Protein AF-A0A3D3FEM1-F1 (afdb_monomer)

Sequence (215 aa):
GINGALLLDIAKNPEIVFGANADDYVFHIENMTPINNKPHYVISFLPRPGIPDILFRGKIYLDAASLAFARMEFNMNVEKRDDAVAIFIKRKPPKMKAQVDHALYVVDFIEDNGKWYFNHSRTEVAFRVRWTNRFFGLFATTYTIGSEIAVTDRYTDDIVKFPRKERIRSTDVIAERVDYFQNPDFWGEYNVIEPDAEITNAISRLSEKLRRRNE

Foldseek 3Di:
DVVVQVCVPCVVNVCVAQNPPVPQKDKDFDDWDDDPNFIWTKIWMDGDPPDPDWHKTWIFTAGPPLRDTAKTKMWTPQDPPQCVCVVPPVDDDPQKRKGKHIKIKMWGWDDDPNDIDTFKMKIKTKMWIAGNDPPRRVDIDIDMDIDMDGDLDDDPPPDDDDDPVPDDDPPDDPDDDCVLVPDPPSQPPDQDDDPPDDVVVSSVVSVVVVVVVVD

pLDDT: mean 81.02, std 16.91, range [37.72, 98.38]

Radius of gyration: 20.59 Å; Cα contacts (8 Å, |Δi|>4): 330; chains: 1; bounding box: 52×49×52 Å

Structure (mmCIF, N/CA/C/O backbone):
data_AF-A0A3D3FEM1-F1
#
_entry.id   AF-A0A3D3FEM1-F1
#
loop_
_atom_site.group_PDB
_atom_site.id
_atom_site.type_symbol
_atom_site.label_atom_id
_atom_site.label_alt_id
_atom_site.label_comp_id
_atom_site.label_asym_id
_atom_site.label_entity_id
_atom_site.label_seq_id
_atom_site.pdbx_PDB_ins_code
_atom_site.Cartn_x
_atom_site.Cartn_y
_atom_site.Cartn_z
_atom_site.occupancy
_atom_site.B_iso_or_equiv
_atom_site.auth_seq_id
_atom_site.auth_comp_id
_atom_site.auth_asym_id
_atom_site.auth_atom_id
_atom_site.pdbx_PDB_model_num
ATOM 1 N N . GLY A 1 1 ? 4.681 4.453 9.508 1.00 59.88 1 GLY A N 1
ATOM 2 C CA . GLY A 1 1 ? 6.066 4.647 9.992 1.00 59.88 1 GLY A CA 1
ATOM 3 C C . GLY A 1 1 ? 7.033 3.962 9.045 1.00 59.88 1 GLY A C 1
ATOM 4 O O . GLY A 1 1 ? 6.598 3.057 8.344 1.00 59.88 1 GLY A O 1
ATOM 5 N N . ILE A 1 2 ? 8.311 4.357 9.030 1.00 65.94 2 ILE A N 1
ATOM 6 C CA . ILE A 1 2 ? 9.281 4.016 7.962 1.00 65.94 2 ILE A CA 1
ATOM 7 C C . ILE A 1 2 ? 9.399 2.507 7.695 1.00 65.94 2 ILE A C 1
ATOM 9 O O . ILE A 1 2 ? 9.281 2.081 6.552 1.00 65.94 2 ILE A O 1
ATOM 13 N N . ASN A 1 3 ? 9.529 1.676 8.737 1.00 70.81 3 ASN A N 1
ATOM 14 C CA . ASN A 1 3 ? 9.574 0.215 8.560 1.00 70.81 3 ASN A CA 1
ATOM 15 C C . ASN A 1 3 ? 8.307 -0.338 7.897 1.00 70.81 3 ASN A C 1
ATOM 17 O O . ASN A 1 3 ? 8.396 -1.205 7.038 1.00 70.81 3 ASN A O 1
ATOM 21 N N . GLY A 1 4 ? 7.134 0.179 8.272 1.00 72.88 4 GLY A N 1
ATOM 22 C CA . GLY A 1 4 ? 5.869 -0.222 7.660 1.00 72.88 4 GLY A CA 1
ATOM 23 C C . GLY A 1 4 ? 5.801 0.143 6.179 1.00 72.88 4 GLY A C 1
ATOM 24 O O . GLY A 1 4 ? 5.260 -0.627 5.406 1.00 72.88 4 GLY A O 1
ATOM 25 N N . ALA A 1 5 ? 6.398 1.264 5.775 1.00 72.69 5 ALA A N 1
ATOM 26 C CA . ALA A 1 5 ? 6.446 1.676 4.377 1.00 72.69 5 ALA A CA 1
ATOM 27 C C . ALA A 1 5 ? 7.452 0.858 3.540 1.00 72.69 5 ALA A C 1
ATOM 29 O O . ALA A 1 5 ? 7.191 0.620 2.366 1.00 72.69 5 ALA A O 1
ATOM 30 N N . LEU A 1 6 ? 8.549 0.368 4.136 1.00 75.94 6 LEU A N 1
ATOM 31 C CA . LEU A 1 6 ? 9.483 -0.564 3.478 1.00 75.94 6 LEU A CA 1
ATOM 32 C C . LEU A 1 6 ? 8.897 -1.969 3.301 1.00 75.94 6 LEU A C 1
ATOM 34 O O . LEU A 1 6 ? 9.187 -2.640 2.315 1.00 75.94 6 LEU A O 1
ATOM 38 N N . LEU A 1 7 ? 8.060 -2.407 4.243 1.00 83.38 7 LEU A N 1
ATOM 39 C CA . LEU A 1 7 ? 7.304 -3.654 4.121 1.00 83.38 7 LEU A CA 1
ATOM 40 C C . LEU A 1 7 ? 6.319 -3.623 2.939 1.00 83.38 7 LEU A C 1
ATOM 42 O O . LEU A 1 7 ? 5.929 -4.671 2.444 1.00 83.38 7 LEU A O 1
ATOM 46 N N . LEU A 1 8 ? 5.965 -2.440 2.427 1.00 85.69 8 LEU A N 1
ATOM 47 C CA . LEU A 1 8 ? 5.147 -2.307 1.219 1.00 85.69 8 LEU A CA 1
ATOM 48 C C . LEU A 1 8 ? 5.923 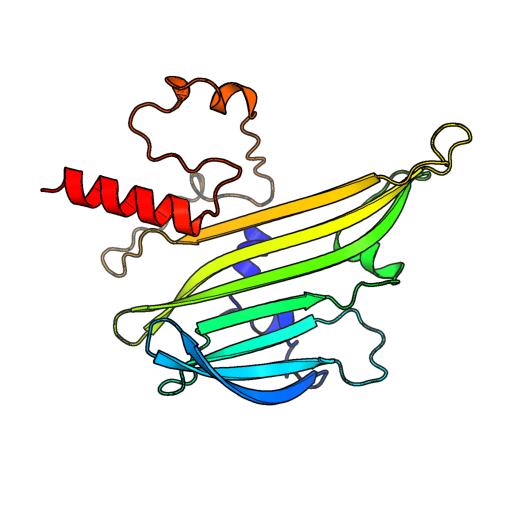-2.552 -0.082 1.00 85.69 8 LEU A C 1
ATOM 50 O O . LEU A 1 8 ? 5.333 -2.442 -1.151 1.00 85.69 8 LEU A O 1
ATOM 54 N N . ASP A 1 9 ? 7.212 -2.904 -0.037 1.00 89.81 9 ASP A N 1
ATOM 55 C CA . ASP A 1 9 ? 7.901 -3.486 -1.194 1.00 89.81 9 ASP A CA 1
ATOM 56 C C . ASP A 1 9 ? 7.330 -4.891 -1.464 1.00 89.81 9 ASP A C 1
ATOM 58 O O . ASP A 1 9 ? 7.907 -5.911 -1.081 1.00 89.81 9 ASP A O 1
ATOM 62 N N . ILE A 1 10 ? 6.147 -4.927 -2.083 1.00 89.19 10 ILE A N 1
ATOM 63 C CA . ILE A 1 10 ? 5.350 -6.131 -2.355 1.00 89.19 10 ILE A CA 1
ATOM 64 C C . ILE A 1 10 ? 6.045 -7.106 -3.306 1.00 89.19 10 ILE A C 1
ATOM 66 O O . ILE A 1 10 ? 5.715 -8.285 -3.313 1.00 89.19 10 ILE A O 1
ATOM 70 N N . ALA A 1 11 ? 7.016 -6.639 -4.095 1.00 89.56 11 ALA A N 1
ATOM 71 C CA . ALA A 1 11 ? 7.815 -7.517 -4.938 1.00 89.56 11 ALA A CA 1
ATOM 72 C C . ALA A 1 11 ? 8.767 -8.370 -4.086 1.00 89.56 11 ALA A C 1
ATOM 74 O O . ALA A 1 11 ? 9.062 -9.508 -4.442 1.00 89.56 11 ALA A O 1
ATOM 75 N N . LYS A 1 12 ? 9.234 -7.831 -2.950 1.00 91.06 12 LYS A N 1
ATOM 76 C CA . LYS A 1 12 ? 10.070 -8.557 -1.983 1.00 91.06 12 LYS A CA 1
ATOM 77 C C . LYS A 1 12 ? 9.274 -9.257 -0.888 1.00 91.06 12 LYS A C 1
ATOM 79 O O . LYS A 1 12 ? 9.750 -10.268 -0.387 1.00 91.06 12 LYS A O 1
ATOM 84 N N . ASN A 1 13 ? 8.124 -8.705 -0.508 1.00 91.88 13 ASN A N 1
ATOM 85 C CA . ASN A 1 13 ? 7.301 -9.191 0.602 1.00 91.88 13 ASN A CA 1
ATOM 86 C C . ASN A 1 13 ? 5.832 -9.385 0.162 1.00 91.88 13 ASN A C 1
ATOM 88 O O . ASN A 1 13 ? 4.927 -8.754 0.724 1.00 91.88 13 ASN A O 1
ATOM 92 N N . PRO A 1 14 ? 5.557 -10.189 -0.884 1.00 91.25 14 PRO A N 1
ATOM 93 C CA . PRO A 1 14 ? 4.197 -10.371 -1.399 1.00 91.25 14 PRO A CA 1
ATOM 94 C C . PRO A 1 14 ? 3.241 -10.952 -0.348 1.00 91.25 14 PRO A C 1
ATOM 96 O O . PRO A 1 14 ? 2.045 -10.656 -0.361 1.00 91.25 14 PRO A O 1
ATOM 99 N N . GLU A 1 15 ? 3.767 -11.728 0.600 1.00 92.56 15 GLU A N 1
ATOM 100 C CA . GLU A 1 15 ? 3.014 -12.379 1.666 1.00 92.56 15 GLU A CA 1
ATOM 101 C C . GLU A 1 15 ? 2.330 -11.403 2.622 1.00 92.56 15 GLU A C 1
ATOM 103 O O . GLU A 1 15 ? 1.349 -11.760 3.271 1.00 92.56 15 GLU A O 1
ATOM 108 N N . ILE A 1 16 ? 2.805 -10.158 2.678 1.00 90.75 16 ILE A N 1
ATOM 109 C CA . ILE A 1 16 ? 2.207 -9.112 3.510 1.00 90.75 16 ILE A CA 1
ATOM 110 C C . ILE A 1 16 ? 0.810 -8.755 3.020 1.00 90.75 16 ILE A C 1
ATOM 112 O O . ILE A 1 16 ? -0.049 -8.424 3.833 1.00 90.75 16 ILE A O 1
ATOM 116 N N . VAL A 1 17 ? 0.572 -8.845 1.709 1.00 93.50 17 VAL A N 1
ATOM 117 C CA . VAL A 1 17 ? -0.737 -8.564 1.113 1.00 93.50 17 VAL A CA 1
ATOM 118 C C . VAL A 1 17 ? -1.482 -9.861 0.818 1.00 93.50 17 VAL A C 1
ATOM 120 O O . VAL A 1 17 ? -2.661 -9.989 1.149 1.00 93.50 17 VAL A O 1
ATOM 123 N N . PHE A 1 18 ? -0.800 -10.838 0.227 1.00 94.69 18 PHE A N 1
ATOM 124 C CA . PHE A 1 18 ? -1.445 -12.019 -0.341 1.00 94.69 18 PHE A CA 1
ATOM 125 C C . PHE A 1 18 ? -1.350 -13.277 0.535 1.00 94.69 18 PHE A C 1
ATOM 127 O O . PHE A 1 18 ? -1.898 -14.315 0.171 1.00 94.69 18 PHE A O 1
ATOM 134 N N . GLY A 1 19 ? -0.672 -13.225 1.684 1.00 92.06 19 GLY A N 1
ATOM 135 C CA . GLY A 1 19 ? -0.330 -14.436 2.430 1.00 92.06 19 GLY A CA 1
ATOM 136 C C . GLY A 1 19 ? 0.605 -15.351 1.628 1.00 92.06 19 GLY A C 1
ATOM 137 O O . GLY A 1 19 ? 1.199 -14.941 0.636 1.00 92.06 19 GLY A O 1
ATOM 138 N N . ALA A 1 20 ? 0.751 -16.608 2.047 1.00 90.06 20 ALA A N 1
ATOM 139 C CA . ALA A 1 20 ? 1.730 -17.513 1.435 1.00 90.06 20 ALA A CA 1
ATOM 140 C C . ALA A 1 20 ? 1.455 -17.805 -0.054 1.00 90.06 20 ALA A C 1
ATOM 142 O O . ALA A 1 20 ? 2.392 -17.866 -0.844 1.00 90.06 20 ALA A O 1
ATOM 143 N N . ASN A 1 21 ? 0.179 -17.969 -0.425 1.00 89.94 21 ASN A N 1
ATOM 144 C CA . ASN A 1 21 ? -0.216 -18.491 -1.740 1.00 89.94 21 ASN A CA 1
ATOM 145 C C . ASN A 1 21 ? -1.286 -17.658 -2.465 1.00 89.94 21 ASN A C 1
ATOM 147 O O . ASN A 1 21 ? -1.692 -18.031 -3.560 1.00 89.94 21 ASN A O 1
ATOM 151 N N . ALA A 1 22 ? -1.787 -16.567 -1.874 1.00 94.62 22 ALA A N 1
ATOM 152 C CA . ALA A 1 22 ? -2.936 -15.814 -2.395 1.00 94.62 22 ALA A CA 1
ATOM 153 C C . ALA A 1 22 ? -4.264 -16.598 -2.490 1.00 94.62 22 ALA A C 1
ATOM 155 O O . ALA A 1 22 ? -5.207 -16.128 -3.129 1.00 94.62 22 ALA A O 1
ATOM 156 N N . ASP A 1 23 ? -4.373 -17.754 -1.826 1.00 95.00 23 ASP A N 1
ATOM 157 C CA . ASP A 1 23 ? -5.547 -18.642 -1.888 1.00 95.00 23 ASP A CA 1
ATOM 158 C C . ASP A 1 23 ? -6.842 -17.957 -1.415 1.00 95.00 23 ASP A C 1
ATOM 160 O O . ASP A 1 23 ? -7.931 -18.252 -1.914 1.00 95.00 23 ASP A O 1
ATOM 164 N N . ASP A 1 24 ? -6.712 -16.982 -0.517 1.00 97.00 24 ASP A N 1
ATOM 165 C CA . ASP A 1 24 ? -7.804 -16.184 0.042 1.00 97.00 24 ASP A CA 1
ATOM 166 C C . ASP A 1 24 ? -8.407 -15.174 -0.944 1.00 97.00 24 ASP A C 1
ATOM 168 O O . ASP A 1 24 ? -9.416 -14.536 -0.639 1.00 97.00 24 ASP A O 1
ATOM 172 N N . TYR A 1 25 ? -7.830 -15.029 -2.140 1.00 97.75 25 TYR A N 1
ATOM 173 C CA . TYR A 1 25 ? -8.184 -13.985 -3.094 1.00 97.75 25 TYR A CA 1
ATOM 174 C C . TYR A 1 25 ? -8.784 -14.522 -4.394 1.00 97.75 25 TYR A C 1
ATOM 176 O O . TYR A 1 25 ? -8.511 -15.633 -4.855 1.00 97.75 25 TYR A O 1
ATOM 184 N N . VAL A 1 26 ? -9.613 -13.683 -5.011 1.00 97.88 26 VAL A N 1
ATO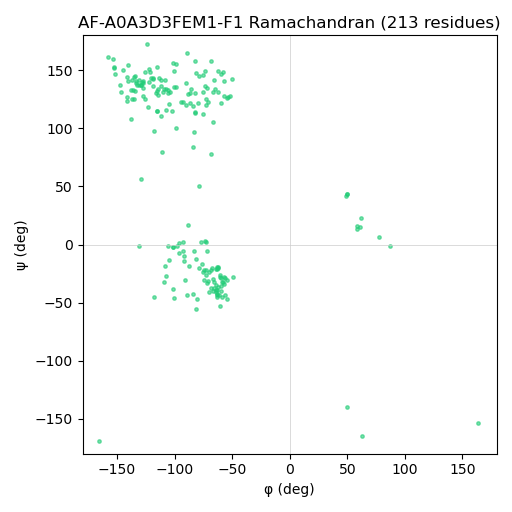M 185 C CA . VAL A 1 26 ? -10.036 -13.800 -6.408 1.00 97.88 26 VAL A CA 1
ATOM 186 C C . VAL A 1 26 ? -9.382 -12.672 -7.190 1.00 97.88 26 VAL A C 1
ATOM 188 O O . VAL A 1 26 ? -9.421 -11.525 -6.748 1.00 97.88 26 VAL A O 1
ATOM 191 N N . PHE A 1 27 ? -8.822 -13.003 -8.352 1.00 97.94 27 PHE A N 1
ATOM 192 C CA . PHE A 1 27 ? -8.173 -12.059 -9.257 1.00 97.94 27 PHE A CA 1
ATOM 193 C C . PHE A 1 27 ? -8.963 -11.930 -10.558 1.00 97.94 27 PHE A C 1
ATOM 195 O O . PHE A 1 27 ? -9.492 -12.921 -11.068 1.00 97.94 27 PHE A O 1
ATOM 202 N N . HIS A 1 28 ? -9.019 -10.723 -11.112 1.00 98.25 28 HIS A N 1
ATOM 203 C CA . HIS A 1 28 ? -9.692 -10.453 -12.376 1.00 98.25 28 HIS A CA 1
ATOM 204 C C . HIS A 1 28 ? -8.907 -9.439 -13.208 1.00 98.25 28 HIS A C 1
ATOM 206 O O . HIS A 1 28 ? -8.595 -8.355 -12.726 1.00 98.25 28 HIS A O 1
ATOM 212 N N . ILE A 1 29 ? -8.600 -9.780 -14.462 1.00 97.56 29 ILE A N 1
ATOM 213 C CA . ILE A 1 29 ? -8.031 -8.824 -15.419 1.00 97.56 29 ILE A CA 1
ATOM 214 C C . ILE A 1 29 ? -9.169 -7.911 -15.875 1.00 97.56 29 ILE A C 1
ATOM 216 O O . ILE A 1 29 ? -10.082 -8.365 -16.558 1.00 97.56 29 ILE A O 1
ATOM 220 N N . GLU A 1 30 ? -9.114 -6.638 -15.493 1.00 95.44 30 GLU A N 1
ATOM 221 C CA . GLU A 1 30 ? -10.141 -5.654 -15.832 1.00 95.44 30 GLU A CA 1
ATOM 222 C C . GLU A 1 30 ? -9.945 -5.111 -17.248 1.00 95.44 30 GLU A C 1
ATOM 224 O O . GLU A 1 30 ? -10.859 -5.137 -18.070 1.00 95.44 30 GLU A O 1
ATOM 229 N N . ASN A 1 31 ? -8.756 -4.574 -17.526 1.00 94.50 31 ASN A N 1
ATOM 230 C CA . ASN A 1 31 ? -8.418 -3.932 -18.792 1.00 94.50 31 ASN A CA 1
ATOM 231 C C . ASN A 1 31 ? -6.897 -3.739 -18.923 1.00 94.50 31 ASN A C 1
ATOM 233 O O . ASN A 1 31 ? -6.108 -4.279 -18.143 1.00 94.50 31 ASN A O 1
ATOM 237 N N . MET A 1 32 ? -6.495 -2.962 -19.931 1.00 95.25 32 MET A N 1
ATOM 238 C CA . MET A 1 32 ? -5.142 -2.439 -20.063 1.00 95.25 32 MET A CA 1
ATOM 239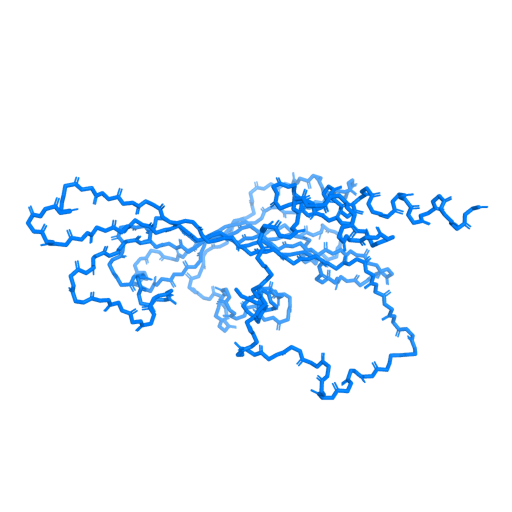 C C . MET A 1 32 ? -5.161 -0.912 -20.034 1.00 95.25 32 MET A C 1
ATOM 241 O O . MET A 1 32 ? -6.047 -0.290 -20.620 1.00 95.25 32 MET A O 1
ATOM 245 N N . THR A 1 33 ? -4.161 -0.315 -19.392 1.00 89.56 33 THR A N 1
ATOM 246 C CA . THR A 1 33 ? -3.997 1.139 -19.291 1.00 89.56 33 THR A CA 1
ATOM 247 C C . THR A 1 33 ? -2.546 1.541 -19.566 1.00 89.56 33 THR A C 1
ATOM 249 O O . THR A 1 33 ? -1.631 0.788 -19.219 1.00 89.56 33 THR A O 1
ATOM 252 N N . PRO A 1 34 ? -2.281 2.694 -20.203 1.00 84.88 34 PRO A N 1
ATOM 253 C CA . PRO A 1 34 ? -0.925 3.205 -20.319 1.00 84.88 34 PRO A CA 1
ATOM 254 C C . PRO A 1 34 ? -0.451 3.815 -18.990 1.00 84.88 34 PRO A C 1
ATOM 256 O O . PRO A 1 34 ? -1.127 4.662 -18.411 1.00 84.88 34 PRO A O 1
ATOM 259 N N . ILE A 1 35 ? 0.747 3.442 -18.540 1.00 83.00 35 ILE A N 1
ATOM 260 C CA . ILE A 1 35 ? 1.488 4.119 -17.462 1.00 83.00 35 ILE A CA 1
ATOM 261 C C . ILE A 1 35 ? 2.881 4.413 -18.013 1.00 83.00 35 ILE A C 1
ATOM 263 O O . ILE A 1 35 ? 3.521 3.526 -18.574 1.00 83.00 35 ILE A O 1
ATOM 267 N N . ASN A 1 36 ? 3.337 5.666 -17.918 1.00 77.75 36 ASN A N 1
ATOM 268 C CA . ASN A 1 36 ? 4.621 6.113 -18.481 1.00 77.75 36 ASN A CA 1
ATOM 269 C C . ASN A 1 36 ? 4.814 5.693 -19.954 1.00 77.75 36 ASN A C 1
ATOM 271 O O . ASN A 1 36 ? 5.872 5.204 -20.344 1.00 77.75 36 ASN A O 1
ATOM 275 N N . ASN A 1 37 ? 3.760 5.842 -20.767 1.00 82.56 37 ASN A N 1
ATOM 276 C CA . ASN A 1 37 ? 3.697 5.442 -22.181 1.00 82.56 37 ASN A CA 1
ATOM 277 C C . ASN A 1 37 ? 3.954 3.947 -22.468 1.00 82.56 37 ASN A C 1
ATOM 279 O O . ASN A 1 37 ? 4.121 3.574 -23.629 1.00 82.56 37 ASN A O 1
ATOM 283 N N . LYS A 1 38 ? 3.939 3.079 -21.451 1.00 86.44 38 LYS A N 1
ATOM 284 C CA . LYS A 1 38 ? 4.001 1.620 -21.604 1.00 86.44 38 LYS A CA 1
ATOM 285 C C . LYS A 1 38 ? 2.633 0.994 -21.279 1.00 86.44 38 LYS A C 1
ATOM 287 O O . LYS A 1 38 ? 1.943 1.478 -20.376 1.00 86.44 38 LYS A O 1
ATOM 292 N N . PRO A 1 39 ? 2.194 -0.048 -22.005 1.00 94.06 39 PRO A N 1
ATOM 293 C CA . PRO A 1 39 ? 0.938 -0.737 -21.718 1.00 94.06 39 PRO A CA 1
ATOM 294 C C . PRO A 1 39 ? 1.045 -1.581 -20.440 1.00 94.06 39 PRO A C 1
ATOM 296 O O . PRO A 1 39 ? 2.005 -2.329 -20.275 1.00 94.06 39 PRO A O 1
ATOM 299 N N . HIS A 1 40 ? 0.041 -1.496 -19.567 1.00 96.75 40 HIS A N 1
ATOM 300 C CA . HIS A 1 40 ? -0.032 -2.264 -18.323 1.00 96.75 40 HIS A CA 1
ATOM 301 C C . HIS A 1 40 ? -1.368 -2.993 -18.200 1.00 96.75 40 HIS A C 1
ATOM 303 O O . HIS A 1 40 ? -2.410 -2.415 -18.506 1.00 96.75 40 HIS A O 1
ATOM 309 N N . TYR A 1 41 ? -1.356 -4.235 -17.716 1.00 98.12 41 TYR A N 1
ATOM 310 C CA . TYR A 1 41 ? -2.567 -4.932 -17.283 1.00 98.12 41 TYR A CA 1
ATOM 311 C C . TYR A 1 41 ? -3.060 -4.357 -15.961 1.00 98.12 41 TYR A C 1
ATOM 313 O O . TYR A 1 41 ? -2.263 -4.171 -15.044 1.00 98.12 41 TYR A O 1
ATOM 321 N N . VAL A 1 42 ? -4.369 -4.148 -15.844 1.00 97.75 42 VAL A N 1
ATOM 322 C CA . VAL A 1 42 ? -5.031 -3.811 -14.581 1.00 97.75 42 VAL A CA 1
ATOM 323 C C . VAL A 1 42 ? -5.719 -5.062 -14.057 1.00 97.75 42 VAL A C 1
ATOM 325 O O . VAL A 1 42 ? -6.645 -5.574 -14.684 1.00 97.75 42 VAL A O 1
ATOM 328 N N . ILE A 1 43 ? -5.260 -5.560 -12.912 1.00 98.38 43 ILE A N 1
ATOM 329 C CA . ILE A 1 43 ? -5.790 -6.760 -12.265 1.00 98.38 43 ILE A CA 1
ATOM 330 C C . ILE A 1 43 ? -6.398 -6.355 -10.932 1.00 98.38 43 ILE A C 1
ATOM 332 O O . ILE A 1 43 ? -5.670 -5.935 -10.033 1.00 98.38 43 ILE A O 1
ATOM 336 N N . SER A 1 44 ? -7.711 -6.493 -10.771 1.00 98.31 44 SER A N 1
AT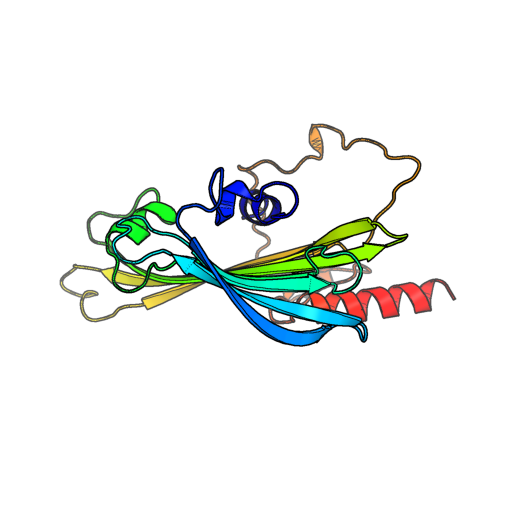OM 337 C CA . SER A 1 44 ? -8.319 -6.353 -9.452 1.00 98.31 44 SER A CA 1
ATOM 338 C C . SER A 1 44 ? -8.192 -7.628 -8.640 1.00 98.31 44 SER A C 1
ATOM 340 O O . SER A 1 44 ? -8.208 -8.740 -9.171 1.00 98.31 44 SER A O 1
ATOM 342 N N . PHE A 1 45 ? -8.067 -7.449 -7.329 1.00 98.12 45 PHE A N 1
ATOM 343 C CA . PHE A 1 45 ? -8.086 -8.531 -6.362 1.00 98.12 45 PHE A CA 1
ATOM 344 C C . PHE A 1 45 ? -9.009 -8.190 -5.196 1.00 98.12 45 PHE A C 1
ATOM 346 O O . PHE A 1 45 ? -9.063 -7.048 -4.725 1.00 98.12 45 PHE A O 1
ATOM 353 N N . LEU A 1 46 ? -9.742 -9.195 -4.728 1.00 97.94 46 LEU A N 1
ATOM 354 C CA . LEU A 1 46 ? -10.628 -9.089 -3.576 1.00 97.94 46 LEU A CA 1
ATOM 355 C C . LEU A 1 46 ? -10.633 -10.395 -2.772 1.00 97.94 46 LEU A C 1
ATOM 357 O O . LEU A 1 46 ? -10.459 -11.463 -3.366 1.00 97.94 46 LEU A O 1
ATOM 361 N N . PRO A 1 47 ? -10.853 -10.336 -1.447 1.00 97.25 47 PRO A N 1
ATOM 362 C CA . PRO A 1 47 ? -10.994 -11.531 -0.632 1.00 97.25 47 PRO A CA 1
ATOM 363 C C . PRO A 1 47 ? -12.172 -12.380 -1.106 1.00 97.25 47 PRO A C 1
ATOM 365 O O . PRO A 1 47 ? -13.205 -11.850 -1.532 1.00 97.25 47 PRO A O 1
ATOM 368 N N . ARG A 1 48 ? -12.052 -13.702 -0.987 1.00 96.62 48 ARG A N 1
ATOM 369 C CA . ARG A 1 48 ? -13.177 -14.609 -1.219 1.00 96.62 48 ARG A CA 1
ATOM 370 C C . ARG A 1 48 ? -14.304 -14.338 -0.213 1.00 96.62 48 ARG A C 1
ATOM 372 O O . ARG A 1 48 ? -14.046 -13.954 0.932 1.00 96.62 48 ARG A O 1
ATOM 379 N N . PRO A 1 49 ? -15.570 -14.566 -0.605 1.00 94.31 49 PRO A N 1
ATOM 380 C CA . PRO A 1 49 ? -16.692 -14.461 0.318 1.00 94.31 49 PRO A CA 1
ATOM 381 C C . PRO A 1 49 ? -16.525 -15.394 1.523 1.00 94.31 49 PRO A C 1
ATOM 383 O O . PRO A 1 49 ? -16.109 -16.540 1.373 1.00 94.31 49 PRO A O 1
ATOM 386 N N . GLY A 1 50 ? -16.907 -14.916 2.707 1.00 92.50 50 GLY A N 1
ATOM 387 C CA . GLY A 1 50 ? -16.923 -15.722 3.931 1.00 92.50 50 GLY A CA 1
ATOM 388 C C . GLY A 1 50 ? -15.610 -15.757 4.713 1.00 92.50 50 GLY A C 1
ATOM 389 O O . GLY A 1 50 ? -15.594 -16.353 5.787 1.00 92.50 50 GLY A O 1
ATOM 390 N N . ILE A 1 51 ? -14.546 -15.098 4.241 1.00 93.75 51 ILE A N 1
ATOM 391 C CA . ILE A 1 51 ? -13.314 -14.959 5.024 1.00 93.75 51 ILE A CA 1
ATOM 392 C C . ILE A 1 51 ? -13.553 -13.965 6.170 1.00 93.75 51 ILE A C 1
ATOM 394 O O . ILE A 1 51 ? -13.899 -12.807 5.908 1.00 93.75 51 ILE A O 1
ATOM 398 N N . PRO A 1 52 ? -13.400 -14.390 7.439 1.00 91.75 52 PRO A N 1
ATOM 399 C CA . PRO A 1 52 ? -13.634 -13.516 8.577 1.00 91.75 52 PRO A CA 1
ATOM 400 C C . PRO A 1 52 ? -12.494 -12.520 8.774 1.00 91.75 52 PRO A C 1
ATOM 402 O O . PRO A 1 52 ? -12.735 -11.472 9.360 1.00 91.75 52 PRO A O 1
ATOM 405 N N . ASP A 1 53 ? -11.287 -12.805 8.293 1.00 94.06 53 ASP A N 1
ATOM 406 C CA . ASP A 1 53 ? -10.106 -11.979 8.532 1.00 94.06 53 ASP A CA 1
ATOM 407 C C . ASP A 1 53 ? -10.163 -10.616 7.829 1.00 94.06 53 ASP A C 1
ATOM 409 O O . ASP A 1 53 ? -10.893 -10.394 6.854 1.00 94.06 53 ASP A O 1
ATOM 413 N N . ILE A 1 54 ? -9.383 -9.672 8.359 1.00 95.25 54 ILE A N 1
ATOM 414 C CA . ILE A 1 54 ? -9.160 -8.382 7.709 1.00 95.25 54 ILE A CA 1
ATOM 415 C C . ILE A 1 54 ? -8.071 -8.579 6.662 1.00 95.25 54 ILE A C 1
ATOM 417 O O . ILE A 1 54 ? -6.915 -8.828 6.995 1.00 95.25 54 ILE A O 1
ATOM 421 N N . LEU A 1 55 ? -8.464 -8.449 5.404 1.00 95.94 55 LEU A N 1
ATOM 422 C CA . LEU A 1 55 ? -7.642 -8.673 4.226 1.00 95.94 55 LEU A CA 1
ATOM 423 C C . LEU A 1 55 ? -7.626 -7.426 3.342 1.00 95.94 55 LEU A C 1
ATOM 425 O O . LEU A 1 55 ? -8.348 -6.449 3.570 1.00 95.94 55 LEU A O 1
ATOM 429 N N . PHE A 1 56 ? -6.781 -7.458 2.321 1.00 96.94 56 PHE A N 1
ATOM 430 C CA . PHE A 1 56 ? -6.645 -6.356 1.382 1.00 96.94 56 PHE A CA 1
ATOM 431 C C . PHE A 1 56 ? -7.613 -6.494 0.207 1.00 96.94 56 PHE A C 1
ATOM 433 O O . PHE A 1 56 ? -8.205 -7.535 -0.034 1.00 96.94 56 PHE A O 1
ATOM 440 N N . ARG A 1 57 ? -7.807 -5.426 -0.547 1.00 97.38 57 ARG A N 1
ATOM 441 C CA . ARG A 1 57 ? -8.471 -5.429 -1.852 1.00 97.38 57 ARG A CA 1
ATOM 442 C C . ARG A 1 57 ? -7.921 -4.274 -2.658 1.00 97.38 57 ARG A C 1
ATOM 444 O O . ARG A 1 57 ? -7.506 -3.276 -2.071 1.00 97.38 57 ARG A O 1
ATOM 451 N N . GLY A 1 58 ? -7.925 -4.380 -3.974 1.00 97.25 58 GLY A N 1
ATOM 452 C CA . GLY A 1 58 ? -7.363 -3.312 -4.782 1.00 97.25 58 GLY A CA 1
ATOM 453 C C . GLY A 1 58 ? -7.065 -3.715 -6.206 1.00 97.25 58 GLY A C 1
ATOM 454 O O . GLY A 1 58 ? -7.703 -4.611 -6.760 1.00 97.25 58 GLY A O 1
ATOM 455 N N . LYS A 1 59 ? -6.092 -3.017 -6.785 1.00 97.88 59 LYS A N 1
ATOM 456 C CA . LYS A 1 59 ? -5.645 -3.168 -8.162 1.00 97.88 59 LYS A CA 1
ATOM 457 C C . LYS A 1 59 ? -4.134 -3.297 -8.232 1.00 97.88 59 LYS A C 1
ATOM 459 O O . LYS A 1 59 ? -3.398 -2.563 -7.576 1.00 97.88 59 LYS A O 1
ATOM 464 N N . ILE A 1 60 ? -3.700 -4.223 -9.070 1.00 97.56 60 ILE A N 1
ATOM 465 C CA . ILE A 1 60 ? -2.320 -4.458 -9.462 1.00 97.56 60 ILE A CA 1
ATOM 466 C C . ILE A 1 60 ? -2.173 -3.972 -10.900 1.00 97.56 60 ILE A C 1
ATOM 468 O O . ILE A 1 60 ? -2.993 -4.303 -11.756 1.00 97.56 60 ILE A O 1
ATOM 472 N N . TYR A 1 61 ? -1.113 -3.223 -11.163 1.00 96.94 61 TYR A N 1
ATOM 473 C CA . TYR A 1 61 ? -0.740 -2.770 -12.492 1.00 96.94 61 TYR A CA 1
ATOM 474 C C . TYR A 1 61 ? 0.550 -3.485 -12.886 1.00 96.94 61 TYR A C 1
ATOM 476 O O . TYR A 1 61 ? 1.601 -3.234 -12.290 1.00 96.94 61 TYR A O 1
ATOM 484 N N . LEU A 1 62 ? 0.462 -4.394 -13.858 1.00 96.94 62 LEU A N 1
ATOM 485 C CA . LEU A 1 62 ? 1.610 -5.158 -14.351 1.00 96.94 62 LEU A CA 1
ATOM 486 C C . LEU A 1 62 ? 2.046 -4.638 -15.712 1.00 96.94 62 LEU A C 1
ATOM 488 O O . LEU A 1 62 ? 1.212 -4.520 -16.607 1.00 96.94 62 LEU A O 1
ATOM 492 N N . ASP A 1 63 ? 3.337 -4.373 -15.891 1.00 95.81 63 ASP A N 1
ATOM 493 C CA . ASP A 1 63 ? 3.896 -4.057 -17.207 1.00 95.81 63 ASP A CA 1
ATOM 494 C C . ASP A 1 63 ? 3.609 -5.203 -18.187 1.00 95.81 63 ASP A C 1
ATOM 496 O O . ASP A 1 63 ? 3.871 -6.368 -17.891 1.00 95.81 63 ASP A O 1
ATOM 500 N N . ALA A 1 64 ? 3.039 -4.900 -19.355 1.00 95.62 64 ALA A N 1
ATOM 501 C CA . ALA A 1 64 ? 2.549 -5.947 -20.251 1.00 95.62 64 ALA A CA 1
ATOM 502 C C . ALA A 1 64 ? 3.674 -6.761 -20.910 1.00 95.62 64 ALA A C 1
ATOM 504 O O . ALA A 1 64 ? 3.432 -7.891 -21.330 1.00 95.62 64 ALA A O 1
ATOM 505 N N . ALA A 1 65 ? 4.884 -6.199 -21.014 1.00 94.56 65 ALA A N 1
ATOM 506 C CA . ALA A 1 65 ? 6.023 -6.862 -21.641 1.00 94.56 65 ALA A CA 1
ATOM 507 C C . ALA A 1 65 ? 6.764 -7.792 -20.669 1.00 94.56 65 ALA A C 1
ATOM 509 O O . ALA A 1 65 ? 7.140 -8.901 -21.043 1.00 94.56 65 ALA A O 1
ATOM 510 N N . SER A 1 66 ? 6.976 -7.345 -19.430 1.00 95.31 66 SER A N 1
ATOM 511 C CA . SER A 1 66 ? 7.773 -8.051 -18.418 1.00 95.31 66 SER A CA 1
ATOM 512 C C . SER A 1 66 ? 6.947 -8.735 -17.327 1.00 95.31 66 SER A C 1
ATOM 514 O O . SER A 1 66 ? 7.493 -9.544 -16.580 1.00 95.31 66 SER A O 1
ATOM 516 N N . LEU A 1 67 ? 5.652 -8.419 -17.221 1.00 95.31 67 LEU A N 1
ATOM 517 C CA . LEU A 1 67 ? 4.751 -8.825 -16.133 1.00 95.31 67 LEU A CA 1
ATOM 518 C C . LEU A 1 67 ? 5.209 -8.372 -14.739 1.00 95.31 67 LEU A C 1
ATOM 520 O O . LEU A 1 67 ? 4.714 -8.867 -13.728 1.00 95.31 67 LEU A O 1
ATOM 524 N N . ALA A 1 68 ? 6.144 -7.425 -14.670 1.00 95.06 68 ALA A N 1
ATOM 525 C CA . ALA A 1 68 ? 6.598 -6.866 -13.412 1.00 95.06 68 ALA A CA 1
ATOM 526 C C . ALA A 1 68 ? 5.542 -5.936 -12.807 1.00 95.06 68 ALA A C 1
ATOM 528 O O . ALA A 1 68 ? 4.804 -5.256 -13.524 1.00 95.06 68 ALA A O 1
ATOM 529 N N . PHE A 1 69 ? 5.504 -5.871 -11.475 1.00 94.38 69 PHE A N 1
ATOM 530 C CA . PHE A 1 69 ? 4.734 -4.858 -10.765 1.00 94.38 69 PHE A CA 1
ATOM 531 C C . PHE A 1 69 ? 5.229 -3.472 -11.164 1.00 94.38 69 PHE A C 1
ATOM 533 O O . PHE A 1 69 ? 6.398 -3.164 -10.958 1.00 94.38 69 PHE A O 1
ATOM 540 N N . ALA A 1 70 ? 4.333 -2.646 -11.696 1.00 93.69 70 ALA A N 1
ATOM 541 C CA . ALA A 1 70 ? 4.582 -1.229 -11.932 1.00 93.69 70 ALA A CA 1
ATOM 542 C C . ALA A 1 70 ? 3.929 -0.370 -10.854 1.00 93.69 70 ALA A C 1
ATOM 544 O O . ALA A 1 70 ? 4.508 0.606 -10.385 1.00 93.69 70 ALA A O 1
ATOM 545 N N . ARG A 1 71 ? 2.727 -0.762 -10.427 1.00 94.75 71 ARG A N 1
ATOM 546 C CA . ARG A 1 71 ? 1.991 -0.100 -9.356 1.00 94.75 71 ARG A CA 1
ATOM 547 C C . ARG A 1 71 ? 1.063 -1.081 -8.655 1.00 94.75 71 ARG A C 1
ATOM 549 O O . ARG A 1 71 ? 0.562 -2.021 -9.268 1.00 94.75 71 ARG A O 1
ATOM 556 N N . MET A 1 72 ? 0.783 -0.833 -7.383 1.00 95.50 72 MET A N 1
ATOM 557 C CA . MET A 1 72 ? -0.336 -1.443 -6.678 1.00 95.50 72 MET A CA 1
ATOM 558 C C . MET A 1 72 ? -1.062 -0.397 -5.836 1.00 95.50 72 MET A C 1
ATOM 560 O O . MET A 1 72 ? -0.434 0.369 -5.109 1.00 95.50 72 MET A O 1
ATOM 564 N N . GLU A 1 73 ? -2.386 -0.377 -5.934 1.00 95.75 73 GLU A N 1
ATOM 565 C CA . GLU A 1 73 ? -3.276 0.506 -5.178 1.00 95.75 73 GLU A CA 1
ATOM 566 C C . GLU A 1 73 ? -4.258 -0.375 -4.416 1.00 95.75 73 GLU A C 1
ATOM 568 O O . GLU A 1 73 ? -4.996 -1.149 -5.026 1.00 95.75 73 GLU A O 1
ATOM 573 N N . PHE A 1 74 ? -4.252 -0.318 -3.088 1.00 96.44 74 PHE A N 1
ATOM 574 C CA . PHE A 1 74 ? -5.022 -1.260 -2.286 1.00 96.44 74 PHE A CA 1
ATOM 575 C C . PHE A 1 74 ? -5.424 -0.709 -0.924 1.00 96.44 74 PHE A C 1
ATOM 577 O O . PHE A 1 74 ? -4.842 0.241 -0.407 1.00 96.44 74 PHE A O 1
ATOM 584 N N . ASN A 1 75 ? -6.445 -1.319 -0.331 1.00 95.88 75 ASN A N 1
ATOM 585 C CA . ASN A 1 75 ? -6.951 -0.966 0.983 1.00 95.88 75 ASN A CA 1
ATOM 586 C C . ASN A 1 75 ? -7.337 -2.192 1.799 1.00 95.88 75 ASN A C 1
ATOM 588 O O . ASN A 1 75 ? -7.675 -3.234 1.244 1.00 95.88 75 ASN A O 1
ATOM 592 N N . MET A 1 76 ? -7.314 -2.061 3.123 1.00 95.69 76 MET A N 1
ATOM 593 C CA . MET A 1 76 ? -7.856 -3.097 4.005 1.00 95.69 76 MET A CA 1
ATOM 594 C C . MET A 1 76 ? -9.385 -2.991 4.069 1.00 95.69 76 MET A C 1
ATOM 596 O O . MET A 1 76 ? -9.932 -1.888 4.061 1.00 95.69 76 MET A O 1
ATOM 600 N N . ASN A 1 77 ? -10.082 -4.124 4.177 1.00 94.69 77 ASN A N 1
ATOM 601 C CA . ASN A 1 77 ? -11.543 -4.208 4.335 1.00 94.69 77 ASN A CA 1
ATOM 602 C C . ASN A 1 77 ? -12.005 -3.924 5.786 1.00 94.69 77 ASN A C 1
ATOM 604 O O . ASN A 1 77 ? -12.742 -4.699 6.395 1.00 94.69 77 ASN A O 1
ATOM 608 N N . VAL A 1 78 ? -11.535 -2.814 6.355 1.00 94.69 78 VAL A N 1
ATOM 609 C CA . VAL A 1 78 ? -11.711 -2.427 7.770 1.00 94.69 78 VAL A CA 1
ATOM 610 C C . VAL A 1 78 ? -13.042 -1.737 8.069 1.00 94.69 78 VAL A C 1
ATOM 612 O O . VAL A 1 78 ? -13.349 -1.446 9.226 1.00 94.69 78 VAL A O 1
ATOM 615 N N . GLU A 1 79 ? -13.844 -1.443 7.051 1.00 88.38 79 GLU A N 1
ATOM 616 C CA . GLU A 1 79 ? -15.042 -0.634 7.224 1.00 88.38 79 GLU A CA 1
ATOM 617 C C . GLU A 1 79 ? -16.084 -1.372 8.076 1.00 88.38 79 GLU A C 1
ATOM 619 O O . GLU A 1 79 ? -16.437 -2.519 7.806 1.00 88.38 79 GLU A O 1
ATOM 624 N N . LYS A 1 80 ? -16.628 -0.685 9.093 1.00 86.50 80 LYS A N 1
ATOM 625 C CA . LYS A 1 80 ? -17.620 -1.229 10.049 1.00 86.50 80 LYS A CA 1
ATOM 626 C C . LYS A 1 80 ? -17.109 -2.420 10.878 1.00 86.50 80 LYS A C 1
ATOM 628 O O . LYS A 1 80 ? -17.914 -3.192 11.397 1.00 86.50 80 LYS A O 1
ATOM 633 N N . ARG A 1 81 ? -15.790 -2.550 11.026 1.00 90.31 81 ARG A N 1
ATOM 634 C CA . ARG A 1 81 ? -15.144 -3.624 11.780 1.00 90.31 81 ARG A CA 1
ATOM 635 C C . ARG A 1 81 ? -14.563 -3.114 13.094 1.00 90.31 81 ARG A C 1
ATOM 637 O O . ARG A 1 81 ? -13.634 -2.309 13.106 1.00 90.31 81 ARG A O 1
ATOM 644 N N . ASP A 1 82 ? -15.098 -3.596 14.212 1.00 87.81 82 ASP A N 1
ATOM 645 C CA . ASP A 1 82 ? -14.620 -3.201 15.545 1.00 87.81 82 ASP A CA 1
ATOM 646 C C . ASP A 1 82 ? -13.251 -3.826 15.885 1.00 87.81 82 ASP A C 1
ATOM 648 O O . ASP A 1 82 ? -12.471 -3.250 16.647 1.00 87.81 82 ASP A O 1
ATOM 652 N N . ASP A 1 83 ? -12.927 -4.977 15.291 1.00 91.56 83 ASP A N 1
ATOM 653 C CA . ASP A 1 83 ? -11.648 -5.679 15.444 1.00 91.56 83 ASP A CA 1
ATOM 654 C C . ASP A 1 83 ? -10.492 -5.004 14.683 1.00 91.56 83 ASP A C 1
ATOM 656 O O . ASP A 1 83 ? -9.335 -5.122 15.092 1.00 91.56 83 ASP A O 1
ATOM 660 N N . ALA A 1 84 ? -10.791 -4.194 13.660 1.00 93.00 84 ALA A N 1
ATOM 661 C CA . ALA A 1 84 ? -9.791 -3.453 12.885 1.00 93.00 84 ALA A CA 1
ATOM 662 C C . ALA A 1 84 ? -8.964 -2.471 13.724 1.00 93.00 84 ALA A C 1
ATOM 664 O O . ALA A 1 84 ? -7.812 -2.176 13.406 1.00 93.00 84 ALA A O 1
ATOM 665 N N . VAL A 1 85 ? -9.521 -1.981 14.834 1.00 90.75 85 VAL A N 1
ATOM 666 C CA . VAL A 1 85 ? -8.838 -1.037 15.727 1.00 90.75 85 VAL A CA 1
ATOM 667 C C . VAL A 1 85 ? -7.544 -1.629 16.285 1.00 90.75 85 VAL A C 1
ATOM 669 O O . VAL A 1 85 ? -6.564 -0.903 16.451 1.00 90.75 85 VAL A O 1
ATOM 672 N N . ALA A 1 86 ? -7.520 -2.938 16.555 1.00 89.69 86 ALA A N 1
ATOM 673 C CA . ALA A 1 86 ? -6.368 -3.611 17.148 1.00 89.69 86 ALA A CA 1
ATOM 674 C C . ALA A 1 86 ? -5.153 -3.672 16.206 1.00 89.69 86 ALA A C 1
ATOM 676 O O . ALA A 1 86 ? -4.025 -3.767 16.688 1.00 89.69 86 ALA A O 1
ATOM 677 N N . ILE A 1 87 ? -5.372 -3.560 14.890 1.00 89.38 87 ILE A N 1
ATOM 678 C CA . ILE A 1 87 ? -4.307 -3.546 13.875 1.00 89.38 87 ILE A CA 1
ATOM 679 C C . ILE A 1 87 ? -3.453 -2.281 14.009 1.00 89.38 87 ILE A C 1
ATOM 681 O O . ILE A 1 87 ? -2.230 -2.334 13.902 1.00 89.38 87 ILE A O 1
ATOM 685 N N . PHE A 1 88 ? -4.088 -1.142 14.288 1.00 87.12 88 PHE A N 1
ATOM 686 C CA . PHE A 1 88 ? -3.418 0.159 14.273 1.00 87.12 88 PHE A CA 1
ATOM 687 C C . PHE A 1 88 ? -3.186 0.753 15.664 1.00 87.12 88 PHE A C 1
ATOM 689 O O . PHE A 1 88 ? -2.254 1.533 15.861 1.00 87.12 88 PHE A O 1
ATOM 696 N N . ILE A 1 89 ? -4.018 0.401 16.649 1.00 85.50 89 ILE A N 1
ATOM 697 C CA . ILE A 1 89 ? -3.966 0.961 18.001 1.00 85.50 89 ILE A CA 1
ATOM 698 C C . ILE A 1 89 ? -3.661 -0.151 19.004 1.00 85.50 89 ILE A C 1
ATOM 700 O O . ILE A 1 89 ? -4.554 -0.833 19.504 1.00 85.50 89 ILE A O 1
ATOM 704 N N . LYS A 1 90 ? -2.383 -0.272 19.382 1.00 84.81 90 LYS A N 1
ATOM 705 C CA . LYS A 1 90 ? -1.923 -1.265 20.370 1.00 84.81 90 LYS A CA 1
ATOM 706 C C . LYS A 1 90 ? -2.542 -1.069 21.759 1.00 84.81 90 LYS A C 1
ATOM 708 O O . LYS A 1 90 ? -2.798 -2.033 22.476 1.00 84.81 90 LYS A O 1
ATOM 713 N N . ARG A 1 91 ? -2.742 0.183 22.179 1.00 86.12 91 ARG A N 1
ATOM 714 C CA . ARG A 1 91 ? -3.334 0.530 23.478 1.00 86.12 91 ARG A CA 1
ATOM 715 C C . ARG A 1 91 ? -4.14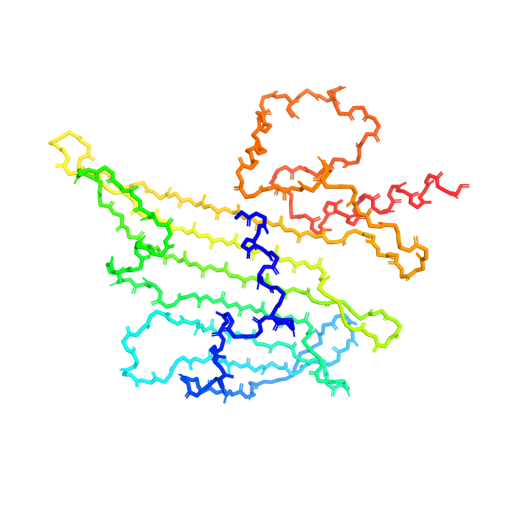9 1.806 23.349 1.00 86.12 91 ARG A C 1
ATOM 717 O O . ARG A 1 91 ? -3.646 2.807 22.851 1.00 86.12 91 ARG A O 1
ATOM 724 N N . LYS A 1 92 ? -5.379 1.783 23.865 1.00 87.06 92 LYS A N 1
ATOM 725 C CA . LYS A 1 92 ? -6.254 2.957 23.944 1.00 87.06 92 LYS A CA 1
ATOM 726 C C . LYS A 1 92 ? -6.697 3.255 25.378 1.00 87.06 92 LYS A C 1
ATOM 728 O O . LYS A 1 92 ? -6.838 2.322 26.172 1.00 87.06 92 LYS A O 1
ATOM 733 N N . PRO A 1 93 ? -6.963 4.526 25.724 1.00 88.44 93 PRO A N 1
ATOM 734 C CA . PRO A 1 93 ? -7.590 4.886 26.992 1.00 88.44 93 PRO A CA 1
ATOM 735 C C . PRO A 1 93 ? -8.962 4.203 27.181 1.00 88.44 93 PRO A C 1
ATOM 737 O O . PRO A 1 93 ? -9.692 4.029 26.201 1.00 88.44 93 PRO A O 1
ATOM 740 N N . PRO A 1 94 ? -9.382 3.871 28.421 1.00 84.75 94 PRO A N 1
ATOM 741 C CA . PRO A 1 94 ? -10.617 3.113 28.674 1.00 84.75 94 PRO A CA 1
ATOM 742 C C . PRO A 1 94 ? -11.897 3.753 28.117 1.00 84.75 94 PRO A C 1
ATOM 744 O O . PRO A 1 94 ? -12.816 3.053 27.704 1.00 84.75 94 PRO A O 1
ATOM 747 N N . LYS A 1 95 ? -11.956 5.090 28.081 1.00 87.50 95 LYS A N 1
ATOM 748 C CA . LYS A 1 95 ? -13.124 5.862 27.617 1.00 87.50 95 LYS A CA 1
ATOM 749 C C . LYS A 1 95 ? -13.073 6.223 26.129 1.00 87.50 95 LYS A C 1
ATOM 751 O O . LYS A 1 95 ? -13.956 6.926 25.648 1.00 87.50 95 LYS A O 1
ATOM 756 N N . MET A 1 96 ? -12.040 5.778 25.414 1.00 88.00 96 MET A N 1
ATOM 757 C CA . MET A 1 96 ? -11.864 6.042 23.991 1.00 88.00 96 MET A CA 1
ATOM 758 C C . MET A 1 96 ? -12.483 4.905 23.175 1.00 88.00 96 MET A C 1
ATOM 760 O O . MET A 1 96 ? -12.106 3.736 23.326 1.00 88.00 96 MET A O 1
ATOM 764 N N . LYS A 1 97 ? -13.427 5.241 22.298 1.00 89.56 97 LYS A N 1
ATOM 765 C CA . LYS A 1 97 ? -13.916 4.367 21.230 1.00 89.56 97 LYS A CA 1
ATOM 766 C C . LYS A 1 97 ? -13.310 4.846 19.919 1.00 89.56 97 LYS A C 1
ATOM 768 O O . LYS A 1 97 ? -13.335 6.041 19.650 1.00 89.56 97 LYS A O 1
ATOM 773 N N . ALA A 1 98 ? -12.755 3.924 19.147 1.00 90.44 98 ALA A N 1
ATOM 774 C CA . ALA A 1 98 ? -12.190 4.200 17.837 1.00 90.44 98 ALA A CA 1
ATOM 775 C C . ALA A 1 98 ? -12.847 3.267 16.821 1.00 90.44 98 ALA A C 1
ATOM 777 O O . ALA A 1 98 ? -13.230 2.158 17.184 1.00 90.44 98 ALA A O 1
ATOM 778 N N . GLN A 1 99 ? -12.981 3.731 15.590 1.00 92.62 99 GLN A N 1
ATOM 779 C CA . GLN A 1 99 ? -13.352 2.939 14.424 1.00 92.62 99 GLN A CA 1
ATOM 780 C C . GLN A 1 99 ? -12.395 3.319 13.303 1.00 92.62 99 GLN A C 1
ATOM 782 O O . GLN A 1 99 ? -12.030 4.490 13.187 1.00 92.62 99 GLN A O 1
ATOM 787 N N . VAL A 1 100 ? -11.943 2.335 12.534 1.00 94.31 100 VAL A N 1
ATOM 788 C CA . VAL A 1 100 ? -11.105 2.592 11.362 1.00 94.31 100 VAL A CA 1
ATOM 789 C C . VAL A 1 100 ? -12.042 2.928 10.209 1.00 94.31 100 VAL A C 1
ATOM 791 O O . VAL A 1 100 ? -12.906 2.120 9.871 1.00 94.31 100 VAL A O 1
ATOM 794 N N . ASP A 1 101 ? -11.905 4.128 9.653 1.00 93.38 101 ASP A N 1
ATOM 795 C CA . ASP A 1 101 ? -12.712 4.570 8.515 1.00 93.38 101 ASP A CA 1
ATOM 796 C C . ASP A 1 101 ? -12.128 3.976 7.221 1.00 93.38 101 ASP A C 1
ATOM 798 O O . ASP A 1 101 ? -12.861 3.363 6.449 1.00 93.38 101 ASP A O 1
ATOM 802 N N . HIS A 1 102 ? -10.805 4.068 7.029 1.00 94.25 102 HIS A N 1
ATOM 803 C CA . HIS A 1 102 ? -10.087 3.419 5.925 1.00 94.25 102 HIS A CA 1
ATOM 804 C C . HIS A 1 102 ? -8.597 3.237 6.222 1.00 94.25 102 HIS A C 1
ATOM 806 O O . HIS A 1 102 ? -8.030 3.922 7.074 1.00 94.25 102 HIS A O 1
ATOM 812 N N . ALA A 1 103 ? -7.962 2.335 5.473 1.00 94.38 103 ALA A N 1
ATOM 813 C CA . ALA A 1 103 ? -6.513 2.172 5.407 1.00 94.38 103 ALA A CA 1
ATOM 814 C C . ALA A 1 103 ? -6.109 1.940 3.946 1.00 94.38 103 ALA A C 1
ATOM 816 O O . ALA A 1 103 ? -6.424 0.886 3.394 1.00 94.38 103 ALA A O 1
ATOM 817 N N . LEU A 1 104 ? -5.476 2.937 3.331 1.00 94.25 104 LEU A N 1
ATOM 818 C CA . LEU A 1 104 ? -5.133 3.014 1.912 1.00 94.25 104 LEU A CA 1
ATOM 819 C C . LEU A 1 104 ? -3.619 2.923 1.728 1.00 94.25 104 LEU A C 1
ATOM 821 O O . LEU A 1 104 ? -2.855 3.508 2.498 1.00 94.25 104 LEU A O 1
ATOM 825 N N . TYR A 1 105 ? -3.207 2.228 0.676 1.00 94.19 105 TYR A N 1
ATOM 826 C CA . TYR A 1 105 ? -1.820 1.972 0.328 1.00 94.19 105 TYR A CA 1
ATOM 827 C C . TYR A 1 105 ? -1.634 2.137 -1.180 1.00 94.19 105 TYR A C 1
ATOM 829 O O . TYR A 1 105 ? -2.410 1.607 -1.976 1.00 94.19 105 TYR A O 1
ATOM 837 N N . VAL A 1 106 ? -0.586 2.855 -1.565 1.00 92.62 106 VAL A N 1
ATOM 838 C CA . VAL A 1 106 ? -0.116 2.974 -2.947 1.00 92.62 106 VAL A CA 1
ATOM 839 C C . VAL A 1 106 ? 1.359 2.624 -2.962 1.00 92.62 106 VAL A C 1
ATOM 841 O O . VAL A 1 106 ? 2.110 3.079 -2.099 1.00 92.62 106 VAL A O 1
ATOM 844 N N . VAL A 1 107 ? 1.767 1.806 -3.924 1.00 93.56 107 VAL A N 1
ATOM 845 C CA . VAL A 1 107 ? 3.157 1.408 -4.136 1.00 93.56 107 VAL A CA 1
ATOM 846 C C . VAL A 1 107 ? 3.466 1.524 -5.614 1.00 93.56 107 VAL A C 1
ATOM 848 O O . VAL A 1 107 ? 2.710 1.015 -6.438 1.00 93.56 107 VAL A O 1
ATOM 851 N N . ASP A 1 108 ? 4.586 2.152 -5.933 1.00 92.12 108 ASP A N 1
ATOM 852 C CA . ASP A 1 108 ? 5.088 2.333 -7.285 1.00 92.12 108 ASP A CA 1
ATOM 853 C C . ASP A 1 108 ? 6.461 1.690 -7.437 1.00 92.12 108 ASP A C 1
ATOM 855 O O . ASP A 1 108 ? 7.322 1.770 -6.551 1.00 92.12 108 ASP A O 1
ATOM 859 N N . PHE A 1 109 ? 6.682 1.118 -8.612 1.00 92.88 109 PHE A N 1
ATOM 860 C CA . PHE A 1 109 ? 7.953 0.572 -9.045 1.00 92.88 109 PHE A CA 1
ATOM 861 C C . PHE A 1 109 ? 8.399 1.274 -10.322 1.00 92.88 109 PHE A C 1
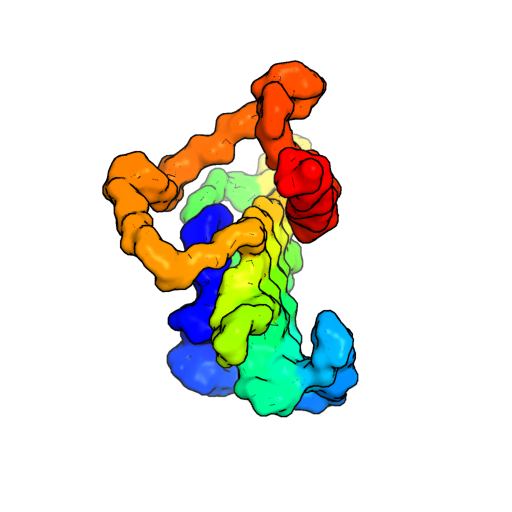ATOM 863 O O . PHE A 1 109 ? 7.587 1.691 -11.146 1.00 92.88 109 PHE A O 1
ATOM 870 N N . ILE A 1 110 ? 9.710 1.393 -10.487 1.00 90.38 110 ILE A N 1
ATOM 871 C CA . ILE A 1 110 ? 10.323 1.963 -11.680 1.00 90.38 110 ILE A CA 1
ATOM 872 C C . ILE A 1 110 ? 11.262 0.948 -12.313 1.00 90.38 110 ILE A C 1
ATOM 874 O O . ILE A 1 110 ? 11.975 0.221 -11.616 1.00 90.38 110 ILE A O 1
ATOM 878 N N . GLU A 1 111 ? 11.239 0.899 -13.638 1.00 89.94 111 GLU A N 1
ATOM 879 C CA . GLU A 1 111 ? 12.161 0.101 -14.430 1.00 89.94 111 GLU A CA 1
ATOM 880 C C . GLU A 1 111 ? 13.435 0.901 -14.704 1.00 89.94 111 GLU A C 1
ATOM 882 O O . GLU A 1 111 ? 13.369 2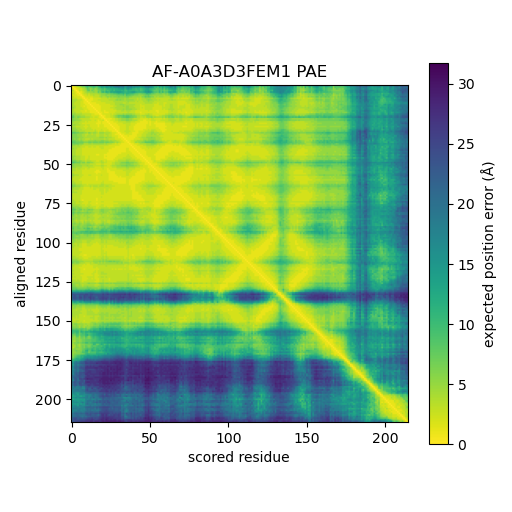.053 -15.130 1.00 89.94 111 GLU A O 1
ATOM 887 N N . ASP A 1 112 ? 14.580 0.280 -14.447 1.00 88.12 112 ASP A N 1
ATOM 888 C CA . ASP A 1 112 ? 15.905 0.796 -14.767 1.00 88.12 112 ASP A CA 1
ATOM 889 C C . ASP A 1 112 ? 16.793 -0.365 -15.240 1.00 88.12 112 ASP A C 1
ATOM 891 O O . ASP A 1 112 ? 16.958 -1.370 -14.540 1.00 88.12 112 ASP A O 1
ATOM 895 N N . ASN A 1 113 ? 17.348 -0.245 -16.448 1.00 88.75 113 ASN A N 1
ATOM 896 C CA . ASN A 1 113 ? 18.216 -1.244 -17.083 1.00 88.75 113 ASN A CA 1
ATOM 897 C C . ASN A 1 113 ? 17.655 -2.684 -17.069 1.00 88.75 113 ASN A C 1
ATOM 899 O O . ASN A 1 113 ? 18.366 -3.652 -16.783 1.00 88.75 113 ASN A O 1
ATOM 903 N N . GLY A 1 114 ? 16.364 -2.841 -17.368 1.00 88.94 114 GLY A N 1
ATOM 904 C CA . GLY A 1 114 ? 15.669 -4.128 -17.437 1.00 88.94 114 GLY A CA 1
ATOM 905 C C . GLY A 1 114 ? 15.305 -4.728 -16.077 1.00 88.94 114 GLY A C 1
ATOM 906 O O . GLY A 1 114 ? 14.836 -5.866 -16.019 1.00 88.94 114 GLY A O 1
ATOM 907 N N . LYS A 1 115 ? 15.517 -3.997 -14.978 1.00 91.25 115 LYS A N 1
ATOM 908 C CA . LYS A 1 115 ? 15.169 -4.418 -13.617 1.00 91.25 115 LYS A CA 1
ATOM 909 C C . LYS A 1 115 ? 14.158 -3.458 -13.010 1.00 91.25 115 LYS A C 1
ATOM 911 O O . LYS A 1 115 ? 14.236 -2.253 -13.207 1.00 91.25 115 LYS A O 1
ATOM 916 N N . TRP A 1 116 ? 13.225 -4.002 -12.237 1.00 92.62 116 TRP A N 1
ATOM 917 C CA . TRP A 1 116 ? 12.203 -3.220 -11.550 1.00 92.62 116 TRP A CA 1
ATOM 918 C C . TRP A 1 116 ? 12.572 -3.016 -10.088 1.00 92.62 116 TRP A C 1
ATOM 920 O O . TRP A 1 116 ? 12.985 -3.949 -9.395 1.00 92.62 116 TRP A O 1
ATOM 930 N N . TYR A 1 117 ? 12.405 -1.787 -9.618 1.00 91.69 117 TYR A N 1
ATOM 931 C CA . TYR A 1 117 ? 12.786 -1.374 -8.278 1.00 91.69 117 TYR A CA 1
ATOM 932 C C . TYR A 1 117 ? 11.650 -0.632 -7.597 1.00 91.69 117 TYR A C 1
ATOM 934 O O . TYR A 1 117 ? 10.996 0.203 -8.216 1.00 91.69 117 TYR A O 1
ATOM 942 N N . PHE A 1 118 ? 11.474 -0.877 -6.298 1.00 91.75 118 PHE A N 1
ATOM 943 C CA . PHE A 1 118 ? 10.629 -0.044 -5.449 1.00 91.75 118 PHE A CA 1
ATOM 944 C C . PHE A 1 118 ? 11.023 1.429 -5.604 1.00 91.75 118 PHE A C 1
ATOM 946 O O . PHE A 1 118 ? 12.201 1.772 -5.467 1.00 91.75 118 PHE A O 1
ATOM 953 N N . ASN A 1 119 ? 10.052 2.287 -5.896 1.00 88.81 119 ASN A N 1
ATOM 954 C CA . ASN A 1 119 ? 10.289 3.697 -6.184 1.00 88.81 119 ASN A CA 1
ATOM 955 C C . ASN A 1 119 ? 9.604 4.611 -5.174 1.00 88.81 119 ASN A C 1
ATOM 957 O O . ASN A 1 119 ? 10.212 5.558 -4.685 1.00 88.81 119 ASN A O 1
ATOM 961 N N . HIS A 1 120 ? 8.347 4.327 -4.859 1.00 89.44 120 HIS A N 1
ATOM 962 C CA . HIS A 1 120 ? 7.542 5.187 -4.009 1.00 89.44 120 HIS A CA 1
ATOM 963 C C . HIS A 1 120 ? 6.480 4.369 -3.273 1.00 89.44 120 HIS A C 1
ATOM 965 O O . HIS A 1 120 ? 5.970 3.378 -3.797 1.00 89.44 120 HIS A O 1
ATOM 971 N N . SER A 1 121 ? 6.149 4.773 -2.048 1.00 90.56 121 SER A N 1
ATOM 972 C CA . SER A 1 121 ? 4.955 4.296 -1.363 1.00 90.56 121 SER A CA 1
ATOM 973 C C . SER A 1 121 ? 4.280 5.394 -0.564 1.00 90.56 121 SER A C 1
ATOM 975 O O . SER A 1 121 ? 4.935 6.225 0.062 1.00 90.56 121 SER A O 1
ATOM 977 N N . ARG A 1 122 ? 2.951 5.342 -0.536 1.00 89.19 122 ARG A N 1
ATOM 978 C CA . ARG A 1 122 ? 2.097 6.219 0.258 1.00 89.19 122 ARG A CA 1
ATOM 979 C C . ARG A 1 122 ? 1.109 5.385 1.051 1.00 89.19 122 ARG A C 1
ATOM 981 O O . ARG A 1 122 ? 0.507 4.449 0.531 1.00 89.19 122 ARG A O 1
ATOM 988 N N . THR A 1 123 ? 0.919 5.748 2.311 1.00 90.81 123 THR A N 1
ATOM 989 C CA . THR A 1 123 ? -0.082 5.155 3.194 1.00 90.81 123 THR A CA 1
ATOM 990 C C . THR A 1 123 ? -0.941 6.234 3.804 1.00 90.81 123 THR A C 1
ATOM 992 O O . THR A 1 123 ? -0.415 7.255 4.250 1.00 90.81 123 THR A O 1
ATOM 995 N N . GLU A 1 124 ? -2.230 5.964 3.919 1.00 91.88 124 GLU A N 1
ATOM 996 C CA . GLU A 1 124 ? -3.164 6.826 4.622 1.00 91.88 124 GLU A CA 1
ATOM 997 C C . GLU A 1 124 ? -4.102 5.978 5.470 1.00 91.88 124 GLU A C 1
ATOM 999 O O . GLU A 1 124 ? -4.765 5.076 4.963 1.00 91.88 124 GLU A O 1
ATOM 1004 N N . VAL A 1 125 ? -4.168 6.264 6.767 1.00 92.06 125 VAL A N 1
ATOM 1005 C CA . VAL A 1 125 ? -5.095 5.586 7.671 1.00 92.06 125 VAL A CA 1
ATOM 1006 C C . VAL A 1 125 ? -5.933 6.614 8.405 1.00 92.06 125 VAL A C 1
ATOM 1008 O O . VAL A 1 125 ? -5.390 7.504 9.062 1.00 92.06 125 VAL A O 1
ATOM 1011 N N . ALA A 1 126 ? -7.252 6.480 8.310 1.00 92.81 126 ALA A N 1
ATOM 1012 C CA . ALA A 1 126 ? -8.201 7.361 8.971 1.00 92.81 126 ALA A CA 1
ATOM 1013 C C . ALA A 1 126 ? -8.963 6.622 10.071 1.00 92.81 126 ALA A C 1
ATOM 1015 O O . ALA A 1 126 ? -9.442 5.501 9.886 1.00 92.81 126 ALA A O 1
ATOM 1016 N N . PHE A 1 127 ? -9.112 7.276 11.221 1.00 91.62 127 PHE A N 1
ATOM 1017 C CA . PHE A 1 127 ? -9.852 6.761 12.366 1.00 91.62 127 PHE A CA 1
ATOM 1018 C C . PHE A 1 127 ? -10.849 7.785 12.867 1.00 91.62 127 PHE A C 1
ATOM 1020 O O . PHE A 1 127 ? -10.514 8.950 13.081 1.00 91.62 127 PHE A O 1
ATOM 1027 N N . ARG A 1 128 ? -12.046 7.316 13.190 1.00 91.31 128 ARG A N 1
ATOM 1028 C CA . ARG A 1 128 ? -13.035 8.082 13.933 1.00 91.31 128 ARG A CA 1
ATOM 1029 C C . ARG A 1 128 ? -12.931 7.765 15.411 1.00 91.31 128 ARG A C 1
ATOM 1031 O O . ARG A 1 128 ? -13.096 6.617 15.819 1.00 91.31 128 ARG A O 1
ATOM 1038 N N . VAL A 1 129 ? -12.704 8.783 16.232 1.00 90.06 129 VAL A N 1
ATOM 1039 C CA . VAL A 1 129 ? -12.553 8.637 17.682 1.00 90.06 129 VAL A CA 1
ATOM 1040 C C . VAL A 1 129 ? -13.671 9.371 18.409 1.00 90.06 129 VAL A C 1
ATOM 1042 O O . VAL A 1 129 ? -13.921 10.549 18.170 1.00 90.06 129 VAL A O 1
ATOM 1045 N N . ARG A 1 130 ? -14.324 8.678 19.345 1.00 88.81 130 ARG A N 1
ATOM 1046 C CA . ARG A 1 130 ? -15.355 9.221 20.235 1.00 88.81 130 ARG A CA 1
ATOM 1047 C C . ARG A 1 130 ? -15.013 8.918 21.688 1.00 88.81 130 ARG A C 1
ATOM 1049 O O . ARG A 1 130 ? -14.613 7.805 22.032 1.00 88.81 130 ARG A O 1
ATOM 1056 N N . TRP A 1 131 ? -15.241 9.889 22.561 1.00 86.50 131 TRP A N 1
ATOM 1057 C CA . TRP A 1 131 ? -15.031 9.742 24.000 1.00 86.50 131 TRP A CA 1
ATOM 1058 C C . TRP A 1 131 ? -16.347 9.447 24.713 1.00 86.50 131 TRP A C 1
ATOM 1060 O O . TRP A 1 131 ? -17.349 10.084 24.443 1.00 86.50 131 TRP A O 1
ATOM 1070 N N . THR A 1 132 ? -16.392 8.496 25.644 1.00 78.88 132 THR A N 1
ATOM 1071 C CA . THR A 1 132 ? -17.646 8.120 26.335 1.00 78.88 132 THR A CA 1
ATOM 1072 C C . THR A 1 132 ? -17.938 8.934 27.601 1.00 78.88 132 THR A C 1
ATOM 1074 O O . THR A 1 132 ? -18.729 8.511 28.442 1.00 78.88 132 THR A O 1
ATOM 1077 N N . ASN A 1 133 ? -17.293 10.086 27.797 1.00 74.06 133 ASN A N 1
ATOM 1078 C CA . ASN A 1 133 ? -17.540 10.925 28.972 1.00 74.06 133 ASN A CA 1
ATOM 1079 C C . ASN A 1 133 ? -18.795 11.815 28.776 1.00 74.06 133 ASN A C 1
ATOM 1081 O O . ASN A 1 133 ? -19.227 12.082 27.655 1.00 74.06 133 ASN A O 1
ATOM 1085 N N . ARG A 1 134 ? -19.389 12.279 29.886 1.00 57.22 134 ARG A N 1
ATOM 1086 C CA . ARG A 1 134 ? -20.667 13.022 29.902 1.00 57.22 134 ARG A CA 1
ATOM 1087 C C . ARG A 1 134 ? -20.629 14.363 29.143 1.00 57.22 134 ARG A C 1
ATOM 1089 O O . ARG A 1 134 ? -21.685 14.848 28.763 1.00 57.22 134 ARG A O 1
ATOM 1096 N N . PHE A 1 135 ? -19.442 14.934 28.916 1.00 62.56 135 PHE A N 1
ATOM 1097 C CA . PHE A 1 135 ? -19.258 16.269 28.320 1.00 62.56 135 PHE A CA 1
ATOM 1098 C C . PHE A 1 135 ? -18.698 16.257 26.884 1.00 62.56 135 PHE A C 1
ATOM 1100 O O . PHE A 1 135 ? -19.065 17.110 26.089 1.00 62.56 135 PHE A O 1
ATOM 1107 N N . PHE A 1 136 ? -17.856 15.284 26.518 1.00 59.09 136 PHE A N 1
ATOM 1108 C CA . PHE A 1 136 ? -17.229 15.162 25.189 1.00 59.09 136 PHE A CA 1
ATOM 1109 C C . PHE A 1 136 ? -17.852 14.044 24.337 1.00 59.09 136 PHE A C 1
ATOM 1111 O O . PHE A 1 136 ? -17.471 13.858 23.184 1.00 59.09 136 PHE A O 1
ATOM 1118 N N . GLY A 1 137 ? -18.834 13.3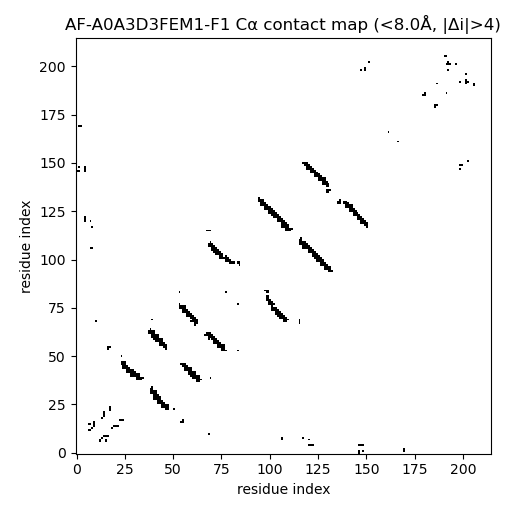01 24.864 1.00 60.09 137 GLY A N 1
ATOM 1119 C CA . GLY A 1 137 ? -19.471 12.189 24.153 1.00 60.09 137 GLY A CA 1
ATOM 1120 C C . GLY A 1 137 ? -20.429 12.552 23.030 1.00 60.09 137 GLY A C 1
ATOM 1121 O O . GLY A 1 137 ? -21.002 11.640 22.431 1.00 60.09 137 GLY A O 1
ATOM 1122 N N . LEU A 1 138 ? -20.583 13.837 22.720 1.00 64.31 138 LEU A N 1
ATOM 1123 C CA . LEU A 1 138 ? -21.400 14.329 21.610 1.00 64.31 138 LEU A CA 1
ATOM 1124 C C . LEU A 1 138 ? -20.607 14.501 20.308 1.00 64.31 138 LEU A C 1
ATOM 1126 O O . LEU A 1 138 ? -21.220 14.588 19.250 1.00 64.31 138 LEU A O 1
ATOM 1130 N N . PHE A 1 139 ? -19.272 14.489 20.365 1.00 70.25 139 PHE A N 1
ATOM 1131 C CA . PHE A 1 139 ? -18.424 14.744 19.204 1.00 70.25 139 PHE A CA 1
ATOM 1132 C C . PHE A 1 139 ? -17.546 13.536 18.890 1.00 70.25 139 PHE A C 1
ATOM 1134 O O . PHE A 1 139 ? -16.985 12.890 19.781 1.00 70.25 139 PHE A O 1
ATOM 1141 N N . ALA A 1 140 ? -17.463 13.222 17.602 1.00 83.06 140 ALA A N 1
ATOM 1142 C CA . ALA A 1 140 ? -16.487 12.298 17.059 1.00 83.06 140 ALA A CA 1
ATOM 1143 C C . ALA A 1 140 ? -15.491 13.109 16.231 1.00 83.06 140 ALA A C 1
ATOM 1145 O O . ALA A 1 140 ? -15.901 13.920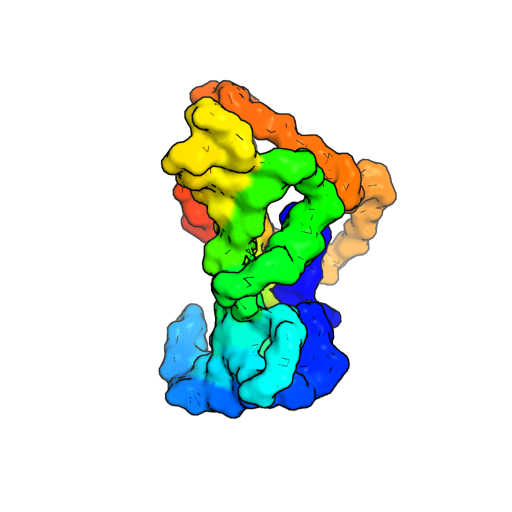 15.403 1.00 83.06 140 ALA A O 1
ATOM 1146 N N . THR A 1 141 ? -14.205 12.887 16.465 1.00 86.88 141 THR A N 1
ATOM 1147 C CA . THR A 1 141 ? -13.125 13.530 15.717 1.00 86.88 141 THR A CA 1
ATOM 1148 C C . THR A 1 141 ? -12.522 12.508 14.770 1.00 86.88 141 THR A C 1
ATOM 1150 O O . THR A 1 141 ? -12.231 11.383 15.185 1.00 86.88 141 THR A O 1
ATOM 1153 N N . THR A 1 142 ? -12.331 12.894 13.512 1.00 89.12 142 THR A N 1
ATOM 1154 C CA . THR A 1 142 ? -11.577 12.091 12.548 1.00 89.12 142 THR A CA 1
ATOM 1155 C C . THR A 1 142 ? -10.105 12.467 12.632 1.00 89.12 142 THR A C 1
ATOM 1157 O O . THR A 1 142 ? -9.754 13.644 12.589 1.00 89.12 142 THR A O 1
ATOM 1160 N N . TYR A 1 143 ? -9.255 11.458 12.767 1.00 89.31 143 TYR A N 1
ATOM 1161 C CA . TYR A 1 143 ? -7.806 11.578 12.727 1.00 89.31 143 TYR A CA 1
ATOM 1162 C C . TYR A 1 143 ? -7.301 10.843 11.495 1.00 89.31 143 TYR A C 1
ATOM 1164 O O . TYR A 1 143 ? -7.626 9.670 11.322 1.00 89.31 143 TYR A O 1
ATOM 1172 N N . THR A 1 144 ? -6.480 11.508 10.689 1.00 88.00 144 THR A N 1
ATOM 1173 C CA . THR A 1 144 ? -5.836 10.907 9.518 1.00 88.00 144 THR A CA 1
ATOM 1174 C C . THR A 1 144 ? -4.333 10.883 9.734 1.00 88.00 144 THR A C 1
ATOM 1176 O O . THR A 1 144 ? -3.741 11.880 10.145 1.00 88.00 144 THR A O 1
ATOM 1179 N N . ILE A 1 145 ? -3.720 9.731 9.482 1.00 87.06 145 ILE A N 1
ATOM 1180 C CA . ILE A 1 145 ? -2.278 9.522 9.556 1.00 87.06 145 ILE A CA 1
ATOM 1181 C C . ILE A 1 145 ? -1.792 9.191 8.150 1.00 87.06 145 ILE A C 1
ATOM 1183 O O . ILE A 1 145 ? -2.152 8.150 7.601 1.00 87.06 145 ILE A O 1
ATOM 1187 N N . GLY A 1 146 ? -0.969 10.075 7.591 1.00 85.38 146 GLY A N 1
ATOM 1188 C CA . GLY A 1 146 ? -0.269 9.870 6.327 1.00 85.38 146 GLY A CA 1
ATOM 1189 C C . GLY A 1 146 ? 1.187 9.457 6.549 1.00 85.38 146 GLY A C 1
ATOM 1190 O O . GLY A 1 146 ? 1.810 9.839 7.539 1.00 85.38 146 GLY A O 1
ATOM 1191 N N . SER A 1 147 ? 1.737 8.670 5.632 1.00 83.25 147 SER A N 1
ATOM 1192 C CA . SER A 1 147 ? 3.178 8.416 5.525 1.00 83.25 147 SER A CA 1
ATOM 1193 C C . SER A 1 147 ? 3.513 8.214 4.058 1.00 83.25 147 SER A C 1
ATOM 1195 O O . SER A 1 147 ? 2.793 7.498 3.369 1.00 83.25 147 SER A O 1
ATOM 1197 N N . GLU A 1 148 ? 4.615 8.789 3.598 1.00 83.00 148 GLU A N 1
ATOM 1198 C CA . GLU A 1 148 ? 5.050 8.683 2.206 1.00 83.00 148 GLU A CA 1
ATOM 1199 C C . GLU A 1 148 ? 6.574 8.518 2.162 1.00 83.00 148 GLU A C 1
ATOM 1201 O O . GLU A 1 148 ? 7.292 9.077 2.995 1.00 83.00 148 GLU A O 1
ATOM 1206 N N . ILE A 1 149 ? 7.060 7.676 1.252 1.00 84.00 149 ILE A N 1
ATOM 1207 C CA . ILE A 1 149 ? 8.479 7.436 0.983 1.00 84.00 149 ILE A CA 1
ATOM 1208 C C . ILE A 1 149 ? 8.675 7.493 -0.523 1.00 84.00 149 ILE A C 1
ATOM 1210 O O . ILE A 1 149 ? 7.917 6.879 -1.267 1.00 84.00 149 ILE A O 1
ATOM 1214 N N . ALA A 1 150 ? 9.743 8.148 -0.961 1.00 82.94 150 ALA A N 1
ATOM 1215 C CA . ALA A 1 150 ? 10.162 8.149 -2.351 1.00 82.94 150 ALA A CA 1
ATOM 1216 C C . ALA A 1 150 ? 11.680 7.981 -2.452 1.00 82.94 150 ALA A C 1
ATOM 1218 O O . ALA A 1 150 ? 12.437 8.509 -1.635 1.00 82.94 150 ALA A O 1
ATOM 1219 N N . VAL A 1 151 ? 12.116 7.219 -3.450 1.00 83.75 151 VAL A N 1
ATOM 1220 C CA . VAL A 1 151 ? 13.525 7.027 -3.788 1.00 83.75 151 VAL A CA 1
ATOM 1221 C C . VAL A 1 151 ? 13.921 8.098 -4.797 1.00 83.75 151 VAL A C 1
ATOM 1223 O O . VAL A 1 151 ? 13.343 8.164 -5.877 1.00 83.75 151 VAL A O 1
ATOM 1226 N N . THR A 1 152 ? 14.899 8.935 -4.450 1.00 80.25 152 THR A N 1
ATOM 1227 C CA . THR A 1 152 ? 15.407 9.987 -5.346 1.00 80.25 152 THR A CA 1
ATOM 1228 C C . THR A 1 152 ? 16.542 9.482 -6.224 1.00 80.25 152 THR A C 1
ATOM 1230 O O . THR A 1 152 ? 16.549 9.729 -7.424 1.00 80.25 152 THR A O 1
ATOM 1233 N N . ASP A 1 153 ? 17.467 8.731 -5.626 1.00 77.12 153 ASP A N 1
ATOM 1234 C CA . ASP A 1 153 ? 18.696 8.287 -6.269 1.00 77.12 153 ASP A CA 1
ATOM 1235 C C . ASP A 1 153 ? 18.954 6.812 -5.972 1.00 77.12 153 ASP A C 1
ATOM 1237 O O . ASP A 1 153 ? 18.687 6.304 -4.875 1.00 77.12 153 ASP A O 1
ATOM 1241 N N . ARG A 1 154 ? 19.495 6.114 -6.971 1.00 82.44 154 ARG A N 1
ATOM 1242 C CA . ARG A 1 154 ? 19.877 4.710 -6.870 1.00 82.44 154 ARG A CA 1
ATOM 1243 C C . ARG A 1 154 ? 21.250 4.511 -7.485 1.00 82.44 154 ARG A C 1
ATOM 1245 O O . ARG A 1 154 ? 21.460 4.801 -8.655 1.00 82.44 154 ARG A O 1
ATOM 1252 N N . TYR A 1 155 ? 22.148 3.940 -6.693 1.00 83.88 155 TYR A N 1
ATOM 1253 C CA . TYR A 1 155 ? 23.482 3.540 -7.123 1.00 83.88 155 TYR A CA 1
ATOM 1254 C C . TYR A 1 155 ? 23.576 2.017 -7.054 1.00 83.88 155 TYR A C 1
ATOM 1256 O O . TYR A 1 155 ? 23.129 1.408 -6.076 1.00 83.88 155 TYR A O 1
ATOM 1264 N N . THR A 1 156 ? 24.106 1.398 -8.107 1.00 82.31 156 THR A N 1
ATOM 1265 C CA . THR A 1 156 ? 24.291 -0.062 -8.186 1.00 82.31 156 THR A CA 1
ATOM 1266 C C . THR A 1 156 ? 25.758 -0.480 -8.093 1.00 82.31 156 THR A C 1
ATOM 1268 O O . THR A 1 156 ? 26.031 -1.618 -7.710 1.00 82.31 156 THR A O 1
ATOM 1271 N N . ASP A 1 157 ? 26.675 0.457 -8.327 1.00 84.94 157 ASP A N 1
ATOM 1272 C CA . ASP A 1 157 ? 28.120 0.277 -8.212 1.00 84.94 157 ASP A CA 1
ATOM 1273 C C . ASP A 1 157 ? 28.649 0.822 -6.873 1.00 84.94 157 ASP A C 1
ATOM 1275 O O . ASP A 1 157 ? 28.021 1.676 -6.243 1.00 84.94 157 ASP A O 1
ATOM 1279 N N . ASP A 1 158 ? 29.791 0.294 -6.417 1.00 84.19 158 ASP A N 1
ATOM 1280 C CA . ASP A 1 158 ? 30.531 0.744 -5.223 1.00 84.19 158 ASP A CA 1
ATOM 1281 C C . ASP A 1 158 ? 29.685 0.915 -3.942 1.00 84.19 158 ASP A C 1
ATOM 1283 O O . ASP A 1 158 ? 29.851 1.849 -3.153 1.00 84.19 158 ASP A O 1
ATOM 1287 N N . ILE A 1 159 ? 28.769 -0.030 -3.698 1.00 83.62 159 ILE A N 1
ATOM 1288 C CA . ILE A 1 159 ? 27.828 0.031 -2.572 1.00 83.62 159 ILE A CA 1
ATOM 1289 C C . ILE A 1 159 ? 28.562 -0.101 -1.225 1.00 83.62 159 ILE A C 1
ATOM 1291 O O . ILE A 1 159 ? 28.918 -1.198 -0.780 1.00 83.62 159 ILE A O 1
ATOM 1295 N N . VAL A 1 160 ? 28.693 1.015 -0.502 1.00 83.75 160 VAL A N 1
ATOM 1296 C CA . VAL A 1 160 ? 29.153 1.033 0.893 1.00 83.75 160 VAL A CA 1
ATOM 1297 C C . VAL A 1 160 ? 27.966 0.814 1.829 1.00 83.75 160 VAL A C 1
ATOM 1299 O O . VAL A 1 160 ? 26.997 1.570 1.843 1.00 83.75 160 VAL A O 1
ATOM 1302 N N . LYS A 1 161 ? 28.028 -0.236 2.658 1.00 84.00 161 LYS A N 1
ATOM 1303 C CA . LYS A 1 161 ? 26.979 -0.501 3.654 1.00 84.00 161 LYS A CA 1
ATOM 1304 C C . LYS A 1 161 ? 26.934 0.613 4.698 1.00 84.00 161 LYS A C 1
ATOM 1306 O O . LYS A 1 161 ? 27.954 0.909 5.317 1.00 84.00 161 LYS A O 1
ATOM 1311 N N . PHE A 1 162 ? 25.728 1.093 5.009 1.00 84.62 162 PHE A N 1
ATOM 1312 C CA . PHE A 1 162 ? 25.523 2.040 6.103 1.00 84.62 162 PHE A CA 1
ATOM 1313 C C . PHE A 1 162 ? 26.087 1.502 7.433 1.00 84.62 162 PHE A C 1
ATOM 1315 O O . PHE A 1 162 ? 25.700 0.394 7.872 1.00 84.62 162 PHE A O 1
ATOM 1322 N N . PRO A 1 163 ? 26.962 2.274 8.107 1.00 88.94 163 PRO A N 1
ATOM 1323 C CA . PRO A 1 163 ? 27.381 2.018 9.476 1.00 88.94 163 PRO A CA 1
ATOM 1324 C C . PRO A 1 163 ? 26.173 1.803 10.389 1.00 88.94 163 PRO A C 1
ATOM 1326 O O . PRO A 1 163 ? 25.151 2.470 10.265 1.00 88.94 163 PRO A O 1
ATOM 1329 N N . ARG A 1 164 ? 26.274 0.885 11.359 1.00 84.19 164 ARG A N 1
ATOM 1330 C CA . ARG A 1 164 ? 25.155 0.561 12.273 1.00 84.19 164 ARG A CA 1
ATOM 1331 C C . ARG A 1 164 ? 24.573 1.781 12.999 1.00 84.19 164 ARG A C 1
ATOM 1333 O O . ARG A 1 164 ? 23.395 1.766 13.332 1.00 84.19 164 ARG A O 1
ATOM 1340 N N . LYS A 1 165 ? 25.403 2.793 13.259 1.00 83.50 165 LYS A N 1
ATOM 1341 C CA . LYS A 1 165 ? 25.032 4.043 13.937 1.00 83.50 165 LYS A CA 1
ATOM 1342 C C . LYS A 1 165 ? 24.175 4.986 13.080 1.00 83.50 165 LYS A C 1
ATOM 1344 O O . LYS A 1 165 ? 23.481 5.811 13.646 1.00 83.50 165 LYS A O 1
ATOM 1349 N N . GLU A 1 166 ? 24.217 4.842 11.757 1.00 81.56 166 GLU A N 1
ATOM 1350 C CA . GLU A 1 166 ? 23.489 5.680 10.787 1.00 81.56 166 GLU A CA 1
ATOM 1351 C C . GLU A 1 166 ? 22.180 5.028 10.316 1.00 81.56 166 GLU A C 1
ATOM 1353 O O . GLU A 1 166 ? 21.439 5.599 9.523 1.00 81.56 166 GLU A O 1
ATOM 1358 N N . ARG A 1 167 ? 21.874 3.815 10.790 1.00 83.62 167 ARG A N 1
ATOM 1359 C CA . ARG A 1 167 ? 20.636 3.116 10.432 1.00 83.62 167 ARG A CA 1
ATOM 1360 C C . ARG A 1 167 ? 19.484 3.606 11.295 1.00 83.62 167 ARG A C 1
ATOM 1362 O O . ARG A 1 167 ? 19.580 3.553 12.521 1.00 83.62 167 ARG A O 1
ATOM 1369 N N . ILE A 1 168 ? 18.382 3.958 10.640 1.00 77.06 168 ILE A N 1
ATOM 1370 C CA . ILE A 1 168 ? 17.115 4.298 11.291 1.00 77.06 168 ILE A CA 1
ATOM 1371 C C . ILE A 1 168 ? 16.589 3.077 12.057 1.00 77.06 168 ILE A C 1
ATOM 1373 O O . ILE A 1 168 ? 16.524 1.963 11.528 1.00 77.06 168 ILE A O 1
ATOM 1377 N N . ARG A 1 169 ? 16.213 3.284 13.316 1.00 76.75 169 ARG A N 1
ATOM 1378 C CA . ARG A 1 169 ? 15.612 2.283 14.201 1.00 76.75 169 ARG A CA 1
ATOM 1379 C C . ARG A 1 169 ? 14.106 2.485 14.276 1.00 76.75 169 ARG A C 1
ATOM 1381 O O . ARG A 1 169 ? 13.590 3.585 14.133 1.00 76.75 169 ARG A O 1
ATOM 1388 N N . SER A 1 170 ? 13.382 1.421 14.618 1.00 70.75 170 SER A N 1
ATOM 1389 C CA . SER A 1 170 ? 11.929 1.485 14.838 1.00 70.75 170 SER A CA 1
ATOM 1390 C C . SER A 1 170 ? 11.515 2.406 15.991 1.00 70.75 170 SER A C 1
ATOM 1392 O O . SER A 1 170 ? 10.349 2.770 16.095 1.00 70.75 170 SER A O 1
ATOM 1394 N N . THR A 1 171 ? 12.448 2.711 16.893 1.00 73.44 171 THR A N 1
ATOM 1395 C CA . THR A 1 171 ? 12.258 3.592 18.050 1.00 73.44 171 THR A CA 1
ATOM 1396 C C . THR A 1 171 ? 12.637 5.038 17.768 1.00 73.44 171 THR A C 1
ATOM 1398 O O . THR A 1 171 ? 12.467 5.874 18.652 1.00 73.44 171 THR A O 1
ATOM 1401 N N . ASP A 1 172 ? 13.190 5.329 16.590 1.00 70.88 172 ASP A N 1
ATOM 1402 C CA . ASP A 1 172 ? 13.606 6.683 16.262 1.00 70.88 172 ASP A CA 1
ATOM 1403 C C . ASP A 1 172 ? 12.358 7.539 16.049 1.00 70.88 172 ASP A C 1
ATOM 1405 O O . ASP A 1 172 ? 11.482 7.227 15.240 1.00 70.88 172 ASP A O 1
ATOM 1409 N N . VAL A 1 173 ? 12.264 8.614 16.826 1.00 65.81 173 VAL A N 1
ATOM 1410 C CA . VAL A 1 173 ? 11.195 9.602 16.713 1.00 65.81 173 VAL A CA 1
ATOM 1411 C C . VAL A 1 173 ? 11.748 10.764 15.905 1.00 65.81 173 VAL A C 1
ATOM 1413 O O . VAL A 1 173 ? 12.467 11.609 16.433 1.00 65.81 173 VAL A O 1
ATOM 1416 N N . ILE A 1 174 ? 11.409 10.800 14.619 1.00 64.06 174 ILE A N 1
ATOM 1417 C CA . ILE A 1 174 ? 11.681 11.950 13.757 1.00 64.06 174 ILE A CA 1
ATOM 1418 C C . ILE A 1 174 ? 10.532 12.933 13.977 1.00 64.06 174 ILE A C 1
ATOM 1420 O O . ILE A 1 174 ? 9.510 12.889 13.299 1.00 64.06 174 ILE A O 1
ATOM 1424 N N . ALA A 1 175 ? 10.653 13.741 15.026 1.00 58.50 175 ALA A N 1
ATOM 1425 C CA . ALA A 1 175 ? 9.714 14.810 15.336 1.00 58.50 175 ALA A CA 1
ATOM 1426 C C . ALA A 1 175 ? 10.415 16.145 15.112 1.00 58.50 175 ALA A C 1
ATOM 1428 O O . ALA A 1 175 ? 10.888 16.783 16.052 1.00 58.50 175 ALA A O 1
ATOM 1429 N N . GLU A 1 176 ? 10.496 16.564 13.856 1.00 56.16 176 GLU A N 1
ATOM 1430 C CA . GLU A 1 176 ? 10.833 17.948 13.557 1.00 56.16 176 GLU A CA 1
ATOM 1431 C C . GLU A 1 176 ? 9.556 18.779 13.737 1.00 56.16 176 GLU A C 1
ATOM 1433 O O . GLU A 1 176 ? 8.501 18.479 13.178 1.00 56.16 176 GLU A O 1
ATOM 1438 N N . ARG A 1 177 ? 9.608 19.782 14.619 1.00 45.53 177 ARG A N 1
ATOM 1439 C CA . ARG A 1 177 ? 8.459 20.656 14.885 1.00 45.53 177 ARG A CA 1
ATOM 1440 C C . ARG A 1 177 ? 8.253 21.585 13.693 1.00 45.53 177 ARG A C 1
ATOM 1442 O O . ARG A 1 177 ? 9.165 22.334 13.352 1.00 45.53 177 ARG A O 1
ATOM 1449 N N . VAL A 1 178 ? 7.038 21.568 13.139 1.00 50.84 178 VAL A N 1
ATOM 1450 C CA . VAL A 1 178 ? 6.566 22.383 11.998 1.00 50.84 178 VAL A CA 1
ATOM 1451 C C . VAL A 1 178 ? 6.880 23.879 12.164 1.00 50.84 178 VAL A C 1
ATOM 1453 O O . VAL A 1 178 ? 7.137 24.566 11.182 1.00 50.84 178 VAL A O 1
ATOM 1456 N N . ASP A 1 179 ? 6.966 24.376 13.400 1.00 49.75 179 ASP A N 1
ATOM 1457 C CA . ASP A 1 179 ? 7.266 25.783 13.698 1.00 49.75 179 ASP A CA 1
ATOM 1458 C C . ASP A 1 179 ? 8.621 26.255 13.130 1.00 49.75 179 ASP A C 1
ATOM 1460 O O . ASP A 1 179 ? 8.750 27.406 12.718 1.00 49.75 179 ASP A O 1
ATOM 1464 N N . TYR A 1 180 ? 9.625 25.371 13.044 1.00 41.25 180 TYR A N 1
ATOM 1465 C CA . TYR A 1 180 ? 10.924 25.690 12.432 1.00 41.25 180 TYR A CA 1
ATOM 1466 C C . TYR A 1 180 ? 10.887 25.649 10.896 1.00 41.25 180 TYR A C 1
ATOM 1468 O O . TYR A 1 180 ? 11.713 26.287 10.247 1.00 41.25 180 TYR A O 1
ATOM 1476 N N . PHE A 1 181 ? 9.897 24.967 10.307 1.00 43.91 181 PHE A N 1
ATOM 1477 C CA . PHE A 1 181 ? 9.712 24.884 8.856 1.00 43.91 181 PHE A CA 1
ATOM 1478 C C . PHE A 1 181 ? 9.114 26.150 8.242 1.00 43.91 181 PHE A C 1
ATOM 1480 O O . PHE A 1 181 ? 9.213 26.346 7.036 1.00 43.91 181 PHE A O 1
ATOM 1487 N N . GLN A 1 182 ? 8.520 27.020 9.064 1.00 47.44 182 GLN A N 1
ATOM 1488 C CA . GLN A 1 182 ? 7.973 28.301 8.615 1.00 47.44 182 GLN A CA 1
ATOM 1489 C C . GLN A 1 182 ? 9.030 29.400 8.471 1.00 47.44 182 GLN A C 1
ATOM 1491 O O . GLN A 1 182 ? 8.731 30.446 7.900 1.00 47.44 182 GLN A O 1
ATOM 1496 N N . ASN A 1 183 ? 10.246 29.196 8.990 1.00 47.06 183 ASN A N 1
ATOM 1497 C CA . ASN A 1 183 ? 11.345 30.132 8.793 1.00 47.06 183 ASN A CA 1
ATOM 1498 C C . ASN A 1 183 ? 12.006 29.862 7.423 1.00 47.06 183 ASN A C 1
ATOM 1500 O O . ASN A 1 183 ? 12.631 28.808 7.269 1.00 47.06 183 ASN A O 1
ATOM 1504 N N . PRO A 1 184 ? 11.922 30.797 6.453 1.00 52.72 184 PRO A N 1
ATOM 1505 C CA . PRO A 1 184 ? 12.520 30.635 5.125 1.00 52.72 184 PRO A CA 1
ATOM 1506 C C . PRO A 1 184 ? 14.033 30.379 5.161 1.00 52.72 184 PRO A C 1
ATOM 1508 O O . PRO A 1 184 ? 14.560 29.707 4.280 1.00 52.72 184 PRO A O 1
ATOM 1511 N N . ASP A 1 185 ? 14.718 30.867 6.201 1.00 51.19 185 ASP A N 1
ATOM 1512 C CA . ASP A 1 185 ? 16.176 30.801 6.333 1.00 51.19 185 ASP A CA 1
ATOM 1513 C C . ASP A 1 185 ? 16.667 29.558 7.096 1.00 51.19 185 ASP A C 1
ATOM 1515 O O . ASP A 1 185 ? 17.865 29.279 7.121 1.00 51.19 185 ASP A O 1
ATOM 1519 N N . PHE A 1 186 ? 15.771 28.792 7.733 1.00 42.28 186 PHE A N 1
ATOM 1520 C CA . PHE A 1 186 ? 16.160 27.651 8.575 1.00 42.28 186 PHE A CA 1
ATOM 1521 C C . PHE A 1 186 ? 16.801 26.508 7.770 1.00 42.28 186 PHE A C 1
ATOM 1523 O O . PHE A 1 186 ? 17.662 25.798 8.287 1.00 42.28 186 PHE A O 1
ATOM 1530 N N . TRP A 1 187 ? 16.419 26.345 6.501 1.00 51.38 187 TRP A N 1
ATOM 1531 C CA . TRP A 1 187 ? 16.795 25.189 5.675 1.00 51.38 187 TRP A CA 1
ATOM 1532 C C . TRP A 1 187 ? 18.005 25.414 4.764 1.00 51.38 187 TRP A C 1
ATOM 1534 O O . TRP A 1 187 ? 18.496 24.459 4.163 1.00 51.38 187 TRP A O 1
ATOM 1544 N N . GLY A 1 188 ? 18.528 26.642 4.677 1.00 54.47 188 GLY A N 1
ATOM 1545 C CA . GLY A 1 188 ? 19.685 26.963 3.836 1.00 54.47 188 GLY A CA 1
ATOM 1546 C C . GLY A 1 188 ? 19.560 26.441 2.392 1.00 54.47 188 GLY A C 1
ATOM 1547 O O . GLY A 1 188 ? 18.497 26.477 1.786 1.00 54.47 188 GLY A O 1
ATOM 1548 N N . GLU A 1 189 ? 20.662 25.934 1.839 1.00 40.97 189 GLU A N 1
ATOM 1549 C CA . GLU A 1 189 ? 20.774 25.377 0.477 1.00 40.97 189 GLU A CA 1
ATOM 1550 C C . GLU A 1 189 ? 20.103 23.998 0.286 1.00 40.97 189 GLU A C 1
ATOM 1552 O O . GLU A 1 189 ? 20.210 23.408 -0.794 1.00 40.97 189 GLU A O 1
ATOM 1557 N N . TYR A 1 190 ? 19.446 23.441 1.311 1.00 37.72 190 TYR A N 1
ATOM 1558 C CA . TYR A 1 190 ? 18.819 22.129 1.192 1.00 37.72 190 TYR A CA 1
ATOM 1559 C C . TYR A 1 190 ? 17.523 22.185 0.382 1.00 37.72 190 TYR A C 1
ATOM 1561 O O . TYR A 1 190 ? 16.751 23.139 0.365 1.00 37.72 190 TYR A O 1
ATOM 1569 N N . ASN A 1 191 ? 17.314 21.098 -0.333 1.00 45.53 191 ASN A N 1
ATOM 1570 C CA . ASN A 1 191 ? 16.266 20.886 -1.302 1.00 45.53 191 ASN A CA 1
ATOM 1571 C C . ASN A 1 191 ? 14.982 20.460 -0.544 1.00 45.53 191 ASN A C 1
ATOM 1573 O O . ASN A 1 191 ? 14.853 19.306 -0.144 1.00 45.53 191 ASN A O 1
ATOM 1577 N N . VAL A 1 192 ? 14.079 21.413 -0.266 1.00 52.06 192 VAL A N 1
ATOM 1578 C CA . VAL A 1 192 ? 12.903 21.233 0.621 1.00 52.06 192 VAL A CA 1
ATOM 1579 C C . VAL A 1 192 ? 11.657 20.753 -0.138 1.00 52.06 192 VAL A C 1
ATOM 1581 O O . VAL A 1 192 ? 11.341 21.260 -1.217 1.00 52.06 192 VAL A O 1
ATOM 1584 N N . ILE A 1 193 ? 10.919 19.818 0.473 1.00 47.50 193 ILE A N 1
ATOM 1585 C CA . ILE A 1 193 ? 9.568 19.389 0.087 1.00 47.50 193 ILE A CA 1
ATOM 1586 C C . ILE A 1 193 ? 8.574 19.984 1.092 1.00 47.50 193 ILE A C 1
ATOM 1588 O O . ILE A 1 193 ? 8.699 19.743 2.291 1.00 47.50 193 ILE A O 1
ATOM 1592 N N . GLU A 1 194 ? 7.614 20.784 0.624 1.00 45.91 194 GLU A N 1
ATOM 1593 C CA . GLU A 1 194 ? 6.571 21.351 1.490 1.00 45.91 194 GLU A CA 1
ATOM 1594 C C . GLU A 1 194 ? 5.656 20.244 2.053 1.00 45.91 194 GLU A C 1
ATOM 1596 O O . GLU A 1 194 ? 5.309 19.330 1.304 1.00 45.91 194 GLU A O 1
ATOM 1601 N N . PRO A 1 195 ? 5.211 20.331 3.326 1.00 45.75 195 PRO A N 1
ATOM 1602 C CA . PRO A 1 195 ? 4.394 19.294 3.970 1.00 45.75 195 PRO A CA 1
ATOM 1603 C C . PRO A 1 195 ? 3.088 18.936 3.244 1.00 45.75 195 PRO A C 1
ATOM 1605 O O . PRO A 1 195 ? 2.629 17.803 3.356 1.00 45.75 195 PRO A O 1
ATOM 1608 N N . ASP A 1 196 ? 2.509 19.888 2.506 1.00 47.16 196 ASP A N 1
ATOM 1609 C CA . ASP A 1 196 ? 1.240 19.724 1.783 1.00 47.16 196 ASP A CA 1
ATOM 1610 C C . ASP A 1 196 ? 1.432 19.469 0.275 1.00 47.16 196 ASP A C 1
ATOM 1612 O O . ASP A 1 196 ? 0.459 19.286 -0.461 1.00 47.16 196 ASP A O 1
ATOM 1616 N N . ALA A 1 197 ? 2.676 19.463 -0.215 1.00 50.72 197 ALA A N 1
ATOM 1617 C CA . ALA A 1 197 ? 2.973 19.133 -1.601 1.00 50.72 197 ALA A CA 1
ATOM 1618 C C . ALA A 1 197 ? 3.114 17.614 -1.756 1.00 50.72 197 ALA A C 1
ATOM 1620 O O . ALA A 1 197 ? 3.826 16.973 -0.987 1.00 50.72 197 ALA A O 1
ATOM 1621 N N . GLU A 1 198 ? 2.492 17.033 -2.790 1.00 58.22 198 GLU A N 1
ATOM 1622 C CA . GLU A 1 198 ? 2.760 15.634 -3.146 1.00 58.22 198 GLU A CA 1
ATOM 1623 C C . GLU A 1 198 ? 4.270 15.444 -3.339 1.00 58.22 198 GLU A C 1
ATOM 1625 O O . GLU A 1 198 ? 4.891 16.175 -4.125 1.00 58.22 198 GLU A O 1
ATOM 1630 N N . ILE A 1 199 ? 4.864 14.464 -2.647 1.00 59.28 199 ILE A N 1
ATOM 1631 C CA . ILE A 1 199 ? 6.323 14.275 -2.628 1.00 59.28 199 ILE A CA 1
ATOM 1632 C C . ILE A 1 199 ? 6.858 14.092 -4.048 1.00 59.28 199 ILE A C 1
ATOM 1634 O O . ILE A 1 199 ? 7.920 14.610 -4.375 1.00 59.28 199 ILE A O 1
ATOM 1638 N N . THR A 1 200 ? 6.088 13.454 -4.930 1.00 54.19 200 THR A N 1
ATOM 1639 C CA . THR A 1 200 ? 6.436 13.299 -6.352 1.00 54.19 200 THR A CA 1
ATOM 1640 C C . THR A 1 200 ? 6.634 14.647 -7.059 1.00 54.19 200 THR A C 1
ATOM 1642 O O . THR A 1 200 ? 7.632 14.850 -7.755 1.00 54.19 200 THR A O 1
ATOM 1645 N N . ASN A 1 201 ? 5.731 15.608 -6.843 1.00 57.59 201 ASN A N 1
ATOM 1646 C CA . ASN A 1 201 ? 5.838 16.948 -7.427 1.00 57.59 201 ASN A CA 1
ATOM 1647 C C . ASN A 1 201 ? 7.018 17.718 -6.832 1.00 57.59 201 ASN A C 1
ATOM 1649 O O . ASN A 1 201 ? 7.714 18.456 -7.535 1.00 57.59 201 ASN A O 1
ATOM 1653 N N . ALA A 1 202 ? 7.261 17.534 -5.538 1.00 56.34 202 ALA A N 1
ATOM 1654 C CA . ALA A 1 202 ? 8.362 18.183 -4.857 1.00 56.34 202 ALA A CA 1
ATOM 1655 C C . ALA A 1 202 ? 9.725 17.624 -5.296 1.00 56.34 202 ALA A C 1
ATOM 1657 O O . ALA A 1 202 ? 10.628 18.409 -5.577 1.00 56.34 202 ALA A O 1
ATOM 1658 N N . ILE A 1 203 ? 9.845 16.303 -5.479 1.00 55.69 203 ILE A N 1
ATOM 1659 C CA . ILE A 1 203 ? 11.029 15.635 -6.040 1.00 55.69 203 ILE A CA 1
ATOM 1660 C C . ILE A 1 203 ? 11.275 16.080 -7.478 1.00 55.69 203 ILE A C 1
ATOM 1662 O O . ILE A 1 203 ? 12.400 16.439 -7.803 1.00 55.69 203 ILE A O 1
ATOM 1666 N N . SER A 1 204 ? 10.245 16.148 -8.329 1.00 58.00 204 SER A N 1
ATOM 1667 C CA . SER A 1 204 ? 10.414 16.626 -9.709 1.00 58.00 204 SER A CA 1
ATOM 1668 C C . SER A 1 204 ? 11.027 18.032 -9.755 1.00 58.00 204 SER A C 1
ATOM 1670 O O . SER A 1 204 ? 11.944 18.283 -10.537 1.00 58.00 204 SER A O 1
ATOM 1672 N N . ARG A 1 205 ? 10.556 18.946 -8.896 1.00 57.16 205 ARG A N 1
ATOM 1673 C CA . ARG A 1 205 ? 11.110 20.308 -8.778 1.00 57.16 205 ARG A CA 1
ATOM 1674 C C . ARG A 1 205 ? 12.546 20.299 -8.248 1.00 57.16 205 ARG A C 1
ATOM 1676 O O . ARG A 1 205 ? 13.374 21.096 -8.687 1.00 57.16 205 ARG A O 1
ATOM 1683 N N . LEU A 1 206 ? 12.835 19.399 -7.311 1.00 54.69 206 LEU A N 1
ATOM 1684 C CA . LEU A 1 206 ? 14.155 19.170 -6.728 1.00 54.69 206 LEU A CA 1
ATOM 1685 C C . LEU A 1 206 ? 15.185 18.752 -7.782 1.00 54.69 206 LEU A C 1
ATOM 1687 O O . LEU A 1 206 ? 16.248 19.358 -7.910 1.00 54.69 206 LEU A O 1
ATOM 1691 N N . SER A 1 207 ? 14.843 17.719 -8.552 1.00 54.59 207 SER A N 1
ATOM 1692 C CA . SER A 1 207 ? 15.690 17.133 -9.585 1.00 54.59 207 SER A CA 1
ATOM 1693 C C . SER A 1 207 ? 15.961 18.138 -10.701 1.00 54.59 207 SER A C 1
ATOM 1695 O O . SER A 1 207 ? 17.091 18.245 -11.173 1.00 54.59 207 SER A O 1
ATOM 1697 N N . GLU A 1 208 ? 14.960 18.939 -11.080 1.00 56.44 208 GLU A N 1
ATOM 1698 C CA . GLU A 1 208 ? 15.126 20.014 -12.062 1.00 56.44 208 GLU A CA 1
ATOM 1699 C C . GLU A 1 208 ? 16.104 21.098 -11.574 1.00 56.44 208 GLU A C 1
ATOM 1701 O O . GLU A 1 208 ? 16.972 21.534 -12.335 1.00 56.44 208 GLU A O 1
ATOM 1706 N N . LYS A 1 209 ? 16.023 21.497 -10.295 1.00 53.81 209 LYS A N 1
ATOM 1707 C CA . LYS A 1 209 ? 16.979 22.437 -9.682 1.00 53.81 209 LYS A CA 1
ATOM 1708 C C . LYS A 1 209 ? 18.402 21.878 -9.644 1.00 53.81 209 LYS A C 1
ATOM 1710 O O . LYS A 1 209 ? 19.336 22.608 -9.967 1.00 53.81 209 LYS A O 1
ATOM 1715 N N . LEU A 1 210 ? 18.575 20.605 -9.279 1.00 50.31 210 LEU A N 1
ATOM 1716 C CA . LEU A 1 210 ? 19.889 19.949 -9.255 1.00 50.31 210 LEU A CA 1
ATOM 1717 C C . LEU A 1 210 ? 20.504 19.856 -10.654 1.00 50.31 210 LEU A C 1
ATOM 1719 O O . LEU A 1 210 ? 21.690 20.133 -10.812 1.00 50.31 210 LEU A O 1
ATOM 1723 N N . ARG A 1 211 ? 19.701 19.542 -11.679 1.00 53.66 211 ARG A N 1
ATOM 1724 C CA . ARG A 1 211 ? 20.182 19.477 -13.066 1.00 53.66 211 ARG A CA 1
ATOM 1725 C C . ARG A 1 211 ? 20.707 20.828 -13.552 1.00 53.66 211 ARG A C 1
ATOM 1727 O O . ARG A 1 211 ? 21.788 20.876 -14.116 1.00 53.66 211 ARG A O 1
ATOM 1734 N N . ARG A 1 212 ? 19.990 21.918 -13.257 1.00 56.25 212 ARG A N 1
ATOM 1735 C CA . ARG A 1 212 ? 20.395 23.295 -13.609 1.00 56.25 212 ARG A CA 1
ATOM 1736 C C . ARG A 1 212 ? 21.631 23.801 -12.864 1.00 56.25 212 ARG A C 1
ATOM 1738 O O . ARG A 1 212 ? 22.216 24.785 -13.285 1.00 56.25 212 ARG A O 1
ATOM 1745 N N . ARG A 1 213 ? 21.980 23.194 -11.727 1.00 48.97 213 ARG A N 1
ATOM 1746 C CA . ARG A 1 213 ? 23.160 23.562 -10.928 1.00 48.97 213 ARG A CA 1
ATOM 1747 C C . ARG A 1 213 ? 24.428 22.826 -11.388 1.00 48.97 213 ARG A C 1
ATOM 1749 O O . ARG A 1 213 ? 25.525 23.260 -11.060 1.00 48.97 213 ARG A O 1
ATOM 1756 N N . ASN A 1 214 ? 24.259 21.724 -12.122 1.00 46.06 214 ASN A N 1
ATOM 1757 C CA . ASN A 1 214 ? 25.335 20.919 -12.705 1.00 46.06 214 ASN A CA 1
ATOM 1758 C C . ASN A 1 214 ? 25.623 21.272 -14.183 1.00 46.06 214 ASN A C 1
ATOM 1760 O O . ASN A 1 214 ? 26.478 20.629 -14.792 1.00 46.06 214 ASN A O 1
ATOM 1764 N N . GLU A 1 215 ? 24.907 22.252 -14.744 1.00 41.53 215 GLU A N 1
ATOM 1765 C CA . GLU A 1 215 ? 25.199 22.934 -16.018 1.00 41.53 215 GLU A CA 1
ATOM 1766 C C . GLU A 1 215 ? 25.981 24.227 -15.745 1.00 41.53 215 GLU A C 1
ATOM 1768 O O . GLU A 1 215 ? 26.919 24.517 -16.523 1.00 41.53 215 GLU A O 1
#

Nearest PDB structures (foldseek):
  4z48-assembly2_B  TM=4.923E-01  e=6.471E-02  Desulfovibrio piger ATCC 29098
  5ixm-assembly1_B  TM=4.340E-01  e=1.721E+00  Yersinia pestis
  5iv8-assembly2_D  TM=4.475E-01  e=3.747E+00  Klebsiella pneumoniae
  3tzg-assembly2_B  TM=2.970E-01  e=8.162E+00  Phocaeicola vulgatus ATCC 8482
  3tzg-assembly1_A  TM=2.949E-01  e=7.720E+00  Phocaeicola vulgatus ATCC 8482

Secondary structure (DSSP, 8-state):
-HHHHHTT-TTT-THHHHTTT-TTEEEEEEEEEEETTEEEEEEEEEEPTT--S--EEEEEEEETTT--EEEEEEEE--TT-STTHHHH-S---TTEEEEEEEEEEEEEEEEETTEEEEEEEEEEEEEEEEE-STTTTT-EEEEEEEEEEE------SS-PPPPGGGSPPTT------GGGTT-TTTTTTS----TTS-HHHHHHHHHHHHHHH--

Mean predicted aligned error: 9.93 Å

Solvent-accessible surface area (backbone atoms only — not comparable to full-atom values): 13000 Å² total; per-residue (Å²): 101,73,70,64,55,60,54,56,38,44,92,83,35,45,45,80,69,42,42,95,78,38,80,63,46,47,77,43,80,76,53,74,47,75,55,96,91,39,59,19,38,33,31,37,38,37,62,45,88,89,63,86,71,84,47,50,34,38,38,39,30,25,32,64,89,78,65,42,70,38,33,37,42,35,30,48,67,29,62,94,33,77,71,45,36,61,79,80,44,89,77,75,60,93,53,58,44,66,39,35,64,43,39,40,39,39,31,36,35,43,78,55,96,94,42,75,38,81,33,34,33,40,37,41,39,31,32,42,35,35,37,73,48,98,84,54,50,87,51,69,49,78,49,75,48,76,47,75,51,72,64,89,79,87,79,90,68,91,80,75,80,80,55,80,89,76,54,89,53,97,81,64,78,90,75,77,61,68,78,58,71,73,42,87,72,69,59,65,95,60,85,77,66,59,94,87,49,59,62,69,63,34,48,55,54,43,53,55,54,54,55,66,72,77,107